Protein AF-A0A497A4N1-F1 (afdb_monomer)

Structure (mmCIF, N/CA/C/O backbone):
data_AF-A0A497A4N1-F1
#
_entry.id   AF-A0A497A4N1-F1
#
loop_
_atom_site.group_PDB
_atom_site.id
_atom_site.type_symbol
_atom_site.label_atom_id
_atom_site.label_alt_id
_atom_site.label_comp_id
_atom_site.label_asym_id
_atom_site.label_entity_id
_atom_site.label_seq_id
_atom_site.pdbx_PDB_ins_code
_atom_site.Cartn_x
_atom_site.Cartn_y
_atom_site.Cartn_z
_atom_site.occupancy
_atom_site.B_iso_or_equiv
_atom_site.auth_seq_id
_atom_site.auth_comp_id
_atom_site.auth_asym_id
_atom_site.auth_atom_id
_atom_site.pdbx_PDB_model_num
ATOM 1 N N . MET A 1 1 ? 43.429 -8.082 -38.517 1.00 50.28 1 MET A N 1
ATOM 2 C CA . MET A 1 1 ? 43.772 -8.148 -39.962 1.00 50.28 1 MET A CA 1
ATOM 3 C C . MET A 1 1 ? 45.256 -7.831 -40.146 1.00 50.28 1 MET A C 1
ATOM 5 O O . MET A 1 1 ? 45.802 -7.128 -39.301 1.00 50.28 1 MET A O 1
ATOM 9 N N . ARG A 1 2 ? 45.912 -8.307 -41.217 1.00 49.12 2 ARG A N 1
ATOM 10 C CA . ARG A 1 2 ? 47.259 -7.834 -41.608 1.00 49.12 2 ARG A CA 1
ATOM 11 C C . ARG A 1 2 ? 47.152 -6.378 -42.073 1.00 49.12 2 ARG A C 1
ATOM 13 O O . ARG A 1 2 ? 46.270 -6.069 -42.867 1.00 49.12 2 ARG A O 1
ATOM 20 N N . LYS A 1 3 ? 48.034 -5.494 -41.595 1.00 63.41 3 LYS A N 1
ATOM 21 C CA . LYS A 1 3 ? 48.182 -4.150 -42.175 1.00 63.41 3 LYS A CA 1
ATOM 22 C C . LYS A 1 3 ? 48.962 -4.276 -43.484 1.00 63.41 3 LYS A C 1
ATOM 24 O O . LYS A 1 3 ? 50.012 -4.917 -43.498 1.00 63.41 3 LYS A O 1
ATOM 29 N N . PHE A 1 4 ? 48.438 -3.692 -44.558 1.00 69.88 4 PHE A N 1
ATOM 30 C CA . PHE A 1 4 ? 49.158 -3.583 -45.825 1.00 69.88 4 PHE A CA 1
ATOM 31 C C . PHE A 1 4 ? 50.333 -2.607 -45.685 1.00 69.88 4 PHE A C 1
ATOM 33 O O . PHE A 1 4 ? 50.235 -1.622 -44.951 1.00 69.88 4 PHE A O 1
ATOM 40 N N . ASN A 1 5 ? 51.441 -2.883 -46.371 1.00 73.94 5 ASN A N 1
ATOM 41 C CA . ASN A 1 5 ? 52.579 -1.968 -46.444 1.00 73.94 5 ASN A CA 1
ATOM 42 C C . ASN A 1 5 ? 52.329 -0.838 -47.463 1.00 73.94 5 ASN A C 1
ATOM 44 O O . ASN A 1 5 ? 51.392 -0.887 -48.257 1.00 73.94 5 ASN A O 1
ATOM 48 N N . GLU A 1 6 ? 53.169 0.196 -47.454 1.00 69.06 6 GLU A N 1
ATOM 49 C CA . GLU A 1 6 ? 52.963 1.401 -48.270 1.00 69.06 6 GLU A CA 1
ATOM 50 C C . GLU A 1 6 ? 52.986 1.132 -49.792 1.00 69.06 6 GLU A C 1
ATOM 52 O O . GLU A 1 6 ? 52.300 1.815 -50.551 1.00 69.06 6 GLU A O 1
ATOM 57 N N . ALA A 1 7 ? 53.720 0.111 -50.253 1.00 68.44 7 ALA A N 1
ATOM 58 C CA . ALA A 1 7 ? 53.729 -0.296 -51.659 1.00 68.44 7 ALA A CA 1
ATOM 59 C C . ALA A 1 7 ? 52.459 -1.083 -52.035 1.00 68.44 7 ALA A C 1
ATOM 61 O O . ALA A 1 7 ? 51.851 -0.805 -53.068 1.00 68.44 7 ALA A O 1
ATOM 62 N N . GLU A 1 8 ? 52.014 -1.999 -51.167 1.00 70.19 8 GLU A N 1
ATOM 63 C CA . GLU A 1 8 ? 50.728 -2.702 -51.301 1.00 70.19 8 GLU A CA 1
ATOM 64 C C . GLU A 1 8 ? 49.562 -1.694 -51.353 1.00 70.19 8 GLU A C 1
ATOM 66 O O . GLU A 1 8 ? 48.716 -1.775 -52.240 1.00 70.19 8 GLU A O 1
ATOM 71 N N . ILE A 1 9 ? 49.553 -0.688 -50.469 1.00 72.50 9 ILE A N 1
ATOM 72 C CA . ILE A 1 9 ? 48.540 0.382 -50.435 1.00 72.50 9 ILE A CA 1
ATOM 73 C C . ILE A 1 9 ? 48.537 1.198 -51.734 1.00 72.50 9 ILE A C 1
ATOM 75 O O . ILE A 1 9 ? 47.470 1.432 -52.308 1.00 72.50 9 ILE A O 1
ATOM 79 N N . LYS A 1 10 ? 49.710 1.603 -52.236 1.00 72.31 10 LYS A N 1
ATOM 80 C CA . LYS A 1 10 ? 49.814 2.373 -53.485 1.00 72.31 10 LYS A CA 1
ATOM 81 C C . LYS A 1 10 ? 49.293 1.593 -54.688 1.00 72.31 10 LYS A C 1
ATOM 83 O O . LYS A 1 10 ? 48.565 2.173 -55.494 1.00 72.31 10 LYS A O 1
ATOM 88 N N . GLU A 1 11 ? 49.574 0.295 -54.785 1.00 73.25 11 GLU A N 1
ATOM 89 C CA . GLU A 1 11 ? 49.090 -0.516 -55.909 1.00 73.25 11 GLU A CA 1
ATOM 90 C C . GLU A 1 11 ? 47.601 -0.901 -55.768 1.00 73.25 11 GLU A C 1
ATOM 92 O O . GLU A 1 11 ? 46.891 -0.957 -56.775 1.00 73.25 11 GLU A O 1
ATOM 97 N N . ILE A 1 12 ? 47.070 -1.027 -54.542 1.00 70.62 12 ILE A N 1
ATOM 98 C CA . ILE A 1 12 ? 45.617 -1.100 -54.286 1.00 70.62 12 ILE A CA 1
ATOM 99 C C . ILE A 1 12 ? 44.923 0.185 -54.766 1.00 70.62 12 ILE A C 1
ATOM 101 O O . ILE A 1 12 ? 43.946 0.113 -55.511 1.00 70.62 12 ILE A O 1
ATOM 105 N N . ILE A 1 13 ? 45.442 1.368 -54.412 1.00 71.56 13 ILE A N 1
ATOM 106 C CA . ILE A 1 13 ? 44.895 2.663 -54.860 1.00 71.56 13 ILE A CA 1
ATOM 107 C C . ILE A 1 13 ? 44.995 2.802 -56.384 1.00 71.56 13 ILE A C 1
ATOM 109 O O . ILE A 1 13 ? 44.050 3.264 -57.025 1.00 71.56 13 ILE A O 1
ATOM 113 N N . ARG A 1 14 ? 46.112 2.380 -56.987 1.00 70.81 14 ARG A N 1
ATOM 114 C CA . ARG A 1 14 ? 46.317 2.392 -58.442 1.00 70.81 14 ARG A CA 1
ATOM 115 C C . ARG A 1 14 ? 45.326 1.483 -59.168 1.00 70.81 14 ARG A C 1
ATOM 117 O O . ARG A 1 14 ? 44.748 1.907 -60.164 1.00 70.81 14 ARG A O 1
ATOM 124 N N . THR A 1 15 ? 45.078 0.288 -58.636 1.00 72.69 15 THR A N 1
ATOM 125 C CA . THR A 1 15 ? 44.095 -0.666 -59.170 1.00 72.69 15 THR A CA 1
ATOM 126 C C . THR A 1 15 ? 42.671 -0.130 -59.014 1.00 72.69 15 THR A C 1
ATOM 128 O O . THR A 1 15 ? 41.905 -0.119 -59.974 1.00 72.69 15 THR A O 1
ATOM 131 N N . ALA A 1 16 ? 42.327 0.425 -57.848 1.00 67.00 16 ALA A N 1
ATOM 132 C CA . ALA A 1 16 ? 41.032 1.064 -57.616 1.00 67.00 16 ALA A CA 1
ATOM 133 C C . ALA A 1 16 ? 40.784 2.257 -58.562 1.00 67.00 16 ALA A C 1
ATOM 135 O O . ALA A 1 16 ? 39.661 2.447 -59.029 1.00 67.00 16 ALA A O 1
ATOM 136 N N . ARG A 1 17 ? 41.829 3.018 -58.926 1.00 72.75 17 ARG A N 1
ATOM 137 C CA . ARG A 1 17 ? 41.742 4.112 -59.912 1.00 72.75 17 ARG A CA 1
ATOM 138 C C . ARG A 1 17 ? 41.400 3.660 -61.333 1.00 72.75 17 ARG A C 1
ATOM 140 O O . ARG A 1 17 ? 40.857 4.475 -62.073 1.00 72.75 17 ARG A O 1
ATOM 147 N N . VAL A 1 18 ? 41.651 2.400 -61.705 1.00 73.06 18 VAL A N 1
ATOM 148 C CA . VAL A 1 18 ? 41.221 1.844 -63.006 1.00 73.06 18 VAL A CA 1
ATOM 149 C C . VAL A 1 18 ? 39.692 1.806 -63.105 1.00 73.06 18 VAL A C 1
ATOM 151 O O . VAL A 1 18 ? 39.136 2.081 -64.163 1.00 73.06 18 VAL A O 1
ATOM 154 N N . PHE A 1 19 ? 39.010 1.523 -61.991 1.00 61.97 19 PHE A N 1
ATOM 155 C CA . PHE A 1 19 ? 37.546 1.440 -61.924 1.00 61.97 19 PHE A CA 1
ATOM 156 C C . PHE A 1 19 ? 36.886 2.741 -61.440 1.00 61.97 19 PHE A C 1
ATOM 158 O O . PHE A 1 19 ? 35.742 3.021 -61.787 1.00 61.97 19 PHE A O 1
ATOM 165 N N . ALA A 1 20 ? 37.602 3.557 -60.662 1.00 62.28 20 ALA A N 1
ATOM 166 C CA . ALA A 1 20 ? 37.137 4.845 -60.160 1.00 62.28 20 ALA A CA 1
ATOM 167 C C . ALA A 1 20 ? 38.289 5.865 -60.120 1.00 62.28 20 ALA A C 1
ATOM 169 O O . ALA A 1 20 ? 38.952 6.034 -59.099 1.00 62.28 20 ALA A O 1
ATOM 170 N N . ALA A 1 21 ? 38.505 6.604 -61.213 1.00 71.19 21 ALA A N 1
ATOM 171 C CA . ALA A 1 21 ? 39.621 7.554 -61.353 1.00 71.19 21 ALA A CA 1
ATOM 172 C C . ALA A 1 21 ? 39.728 8.604 -60.220 1.00 71.19 21 ALA A C 1
ATOM 174 O O . ALA A 1 21 ? 40.815 9.093 -59.923 1.00 71.19 21 ALA A O 1
ATOM 175 N N . GLN A 1 22 ? 38.617 8.915 -59.542 1.00 74.56 22 GLN A N 1
ATOM 176 C CA . GLN A 1 22 ? 38.564 9.822 -58.388 1.00 74.56 22 GLN A CA 1
ATOM 177 C C . GLN A 1 22 ? 38.945 9.168 -57.039 1.00 74.56 22 GLN A C 1
ATOM 179 O O . GLN A 1 22 ? 38.670 9.747 -55.980 1.00 74.56 22 GLN A O 1
ATOM 184 N N . PHE A 1 23 ? 39.498 7.952 -57.026 1.00 66.19 23 PHE A N 1
ATOM 185 C CA . PHE A 1 23 ? 39.883 7.258 -55.796 1.00 66.19 23 PHE A CA 1
ATOM 186 C C . PHE A 1 23 ? 41.211 7.805 -55.246 1.00 66.19 23 PHE A C 1
ATOM 188 O O . PHE A 1 23 ? 42.263 7.740 -55.891 1.00 66.19 23 PHE A O 1
ATOM 195 N N . THR A 1 24 ? 41.162 8.388 -54.049 1.00 78.44 24 THR A N 1
ATOM 196 C CA . THR A 1 24 ? 42.305 9.008 -53.364 1.00 78.44 24 THR A CA 1
ATOM 197 C C . THR A 1 24 ? 42.728 8.188 -52.152 1.00 78.44 24 THR A C 1
ATOM 199 O O . THR A 1 24 ? 41.956 7.391 -51.621 1.00 78.44 24 THR A O 1
ATOM 202 N N . GLU A 1 25 ? 43.956 8.406 -51.690 1.00 74.50 25 GLU A N 1
ATOM 203 C CA . GLU A 1 25 ? 44.496 7.752 -50.495 1.00 74.50 25 GLU A CA 1
ATOM 204 C C . GLU A 1 25 ? 43.675 8.082 -49.236 1.00 74.50 25 GLU A C 1
ATOM 206 O O . GLU A 1 25 ? 43.401 7.203 -48.427 1.00 74.50 25 GLU A O 1
ATOM 211 N N . GLU A 1 26 ? 43.136 9.301 -49.145 1.00 75.25 26 GLU A N 1
ATOM 212 C CA . GLU A 1 26 ? 42.163 9.698 -48.119 1.00 75.25 26 GLU A CA 1
ATOM 213 C C . GLU A 1 26 ? 40.871 8.864 -48.154 1.00 75.25 26 GLU A C 1
ATOM 215 O O . GLU A 1 26 ? 40.333 8.511 -47.106 1.00 75.25 26 GLU A O 1
ATOM 220 N N . LYS A 1 27 ? 40.349 8.544 -49.351 1.00 75.06 27 LYS A N 1
ATOM 221 C CA . LYS A 1 27 ? 39.157 7.692 -49.504 1.00 75.06 27 LYS A CA 1
ATOM 222 C C . LYS A 1 27 ? 39.470 6.249 -49.114 1.00 75.06 27 LYS A C 1
ATOM 224 O O . LYS A 1 27 ? 38.644 5.617 -48.464 1.00 75.06 27 LYS A O 1
ATOM 229 N N . TYR A 1 28 ? 40.664 5.756 -49.444 1.00 75.12 28 TYR A N 1
ATOM 230 C CA . TYR A 1 28 ? 41.140 4.452 -48.985 1.00 75.12 28 TYR A CA 1
ATOM 231 C C . TYR A 1 28 ? 41.252 4.394 -47.453 1.00 75.12 28 TYR A C 1
ATOM 233 O O . TYR A 1 28 ? 40.671 3.503 -46.839 1.00 75.12 28 TYR A O 1
ATOM 241 N N . GLN A 1 29 ? 41.907 5.373 -46.819 1.00 75.50 29 GLN A N 1
ATOM 242 C CA . GLN A 1 29 ? 42.033 5.424 -45.358 1.00 75.50 29 GLN A CA 1
ATOM 243 C C . GLN A 1 29 ? 40.670 5.551 -44.660 1.00 75.50 29 GLN A C 1
ATOM 245 O O . GLN A 1 29 ? 40.420 4.827 -43.698 1.00 75.50 29 GLN A O 1
ATOM 250 N N . LYS A 1 30 ? 39.747 6.375 -45.181 1.00 75.06 30 LYS A N 1
ATOM 251 C CA . LYS A 1 30 ? 38.366 6.459 -44.669 1.00 75.06 30 LYS A CA 1
ATOM 252 C C . LYS A 1 30 ? 37.617 5.130 -44.776 1.00 75.06 30 LYS A C 1
ATOM 254 O O . LYS A 1 30 ? 36.939 4.757 -43.828 1.00 75.06 30 LYS A O 1
ATOM 259 N N . LEU A 1 31 ? 37.763 4.389 -45.877 1.00 71.56 31 LEU A N 1
ATOM 260 C CA . LEU A 1 31 ? 37.146 3.065 -46.020 1.00 71.56 31 LEU A CA 1
ATOM 261 C C . LEU A 1 31 ? 37.755 2.033 -45.062 1.00 71.56 31 LEU A C 1
ATOM 263 O O . LEU A 1 31 ? 37.008 1.270 -44.460 1.00 71.56 31 LEU A O 1
ATOM 267 N N . VAL A 1 32 ? 39.076 2.044 -44.856 1.00 71.81 32 VAL A N 1
ATOM 268 C CA . VAL A 1 32 ? 39.748 1.183 -43.864 1.00 71.81 32 VAL A CA 1
ATOM 269 C C . VAL A 1 32 ? 39.309 1.522 -42.433 1.00 71.81 32 VAL A C 1
ATOM 271 O O . VAL A 1 32 ? 39.148 0.613 -41.620 1.00 71.81 32 VAL A O 1
ATOM 274 N N . GLN A 1 33 ? 39.077 2.802 -42.125 1.00 69.31 33 GLN A N 1
ATOM 275 C CA . GLN A 1 33 ? 38.544 3.237 -40.832 1.00 69.31 33 GLN A CA 1
ATOM 276 C C . GLN A 1 33 ? 37.079 2.813 -40.652 1.00 69.31 33 GLN A C 1
ATOM 278 O O . GLN A 1 33 ? 36.752 2.191 -39.648 1.00 69.31 33 GLN A O 1
ATOM 283 N N . MET A 1 34 ? 36.209 3.060 -41.638 1.00 65.50 34 MET A N 1
ATOM 284 C CA . MET A 1 34 ? 34.812 2.606 -41.592 1.00 65.50 34 MET A CA 1
ATOM 285 C C . MET A 1 34 ? 34.719 1.078 -41.483 1.00 65.50 34 MET A C 1
ATOM 287 O O . MET A 1 34 ? 33.914 0.576 -40.714 1.00 65.50 34 MET A O 1
ATOM 291 N N . GLN A 1 35 ? 35.578 0.323 -42.175 1.00 66.62 35 GLN A N 1
ATOM 292 C CA . GLN A 1 35 ? 35.634 -1.138 -42.059 1.00 66.62 35 GLN A CA 1
ATOM 293 C C . GLN A 1 35 ? 36.034 -1.619 -40.651 1.00 66.62 35 GLN A C 1
ATOM 295 O O . GLN A 1 35 ? 35.663 -2.726 -40.270 1.00 66.62 35 GLN A O 1
ATOM 300 N N . GLN A 1 36 ? 36.774 -0.813 -39.882 1.00 67.38 36 GLN A N 1
ATOM 301 C CA . GLN A 1 36 ? 37.066 -1.098 -38.473 1.00 67.38 36 GLN A CA 1
ATOM 302 C C . GLN A 1 36 ? 35.867 -0.748 -37.586 1.00 67.38 36 GLN A C 1
ATOM 304 O O . GLN A 1 36 ? 35.459 -1.585 -36.794 1.00 67.38 36 GLN A O 1
ATOM 309 N N . GLU A 1 37 ? 35.240 0.416 -37.782 1.00 61.84 37 GLU A N 1
ATOM 310 C CA . GLU A 1 37 ? 34.049 0.825 -37.015 1.00 61.84 37 GLU A CA 1
ATOM 311 C C . GLU A 1 37 ? 32.824 -0.083 -37.259 1.00 61.84 37 GLU A C 1
ATOM 313 O O . GLU A 1 37 ? 32.005 -0.250 -36.367 1.00 61.84 37 GLU A O 1
ATOM 318 N N . ILE A 1 38 ? 32.710 -0.717 -38.433 1.00 60.53 38 ILE A N 1
ATOM 319 C CA . ILE A 1 38 ? 31.667 -1.713 -38.763 1.00 60.53 38 ILE A CA 1
ATOM 320 C C . ILE A 1 38 ? 31.955 -3.093 -38.136 1.00 60.53 38 ILE A C 1
ATOM 322 O O . ILE A 1 38 ? 31.067 -3.941 -38.079 1.00 60.53 38 ILE A O 1
ATOM 326 N N . ALA A 1 39 ? 33.195 -3.358 -37.710 1.00 58.62 39 ALA A N 1
ATOM 327 C CA . ALA A 1 39 ? 33.599 -4.665 -37.188 1.00 58.62 39 ALA A CA 1
ATOM 328 C C . ALA A 1 39 ? 33.309 -4.851 -35.688 1.00 58.62 39 ALA A C 1
ATOM 330 O O . ALA A 1 39 ? 33.375 -5.984 -35.209 1.00 58.62 39 ALA A O 1
ATOM 331 N N . ASP A 1 40 ? 32.981 -3.779 -34.961 1.00 57.56 40 ASP A N 1
ATOM 332 C CA . ASP A 1 40 ? 32.504 -3.871 -33.582 1.00 57.56 40 ASP A CA 1
ATOM 333 C C . ASP A 1 40 ? 31.058 -4.403 -33.544 1.00 57.56 40 ASP A C 1
ATOM 335 O O . ASP A 1 40 ? 30.191 -3.958 -34.298 1.00 57.56 40 ASP A O 1
ATOM 339 N N . SER A 1 41 ? 30.768 -5.331 -32.623 1.00 56.81 41 SER A N 1
ATOM 340 C CA . SER A 1 41 ? 29.400 -5.799 -32.301 1.00 56.81 41 SER A CA 1
ATOM 341 C C . SER A 1 41 ? 28.465 -4.647 -31.948 1.00 56.81 41 SER A C 1
ATOM 343 O O . SER A 1 41 ? 27.278 -4.631 -32.280 1.00 56.81 41 SER A O 1
ATOM 345 N N . ASP A 1 42 ? 29.064 -3.647 -31.318 1.00 58.66 42 ASP A N 1
ATOM 346 C CA . ASP A 1 42 ? 28.476 -2.407 -30.864 1.00 58.66 42 ASP A CA 1
ATOM 347 C C . ASP A 1 42 ? 28.187 -1.469 -32.054 1.00 58.66 42 ASP A C 1
ATOM 349 O O . ASP A 1 42 ? 27.677 -0.374 -31.825 1.00 58.66 42 ASP A O 1
ATOM 353 N N . PHE A 1 43 ? 28.425 -1.932 -33.300 1.00 58.84 43 PHE A N 1
ATOM 354 C CA . PHE A 1 43 ? 27.904 -1.440 -34.585 1.00 58.84 43 PHE A CA 1
ATOM 355 C C . PHE A 1 43 ? 26.862 -2.389 -35.269 1.00 58.84 43 PHE A C 1
ATOM 357 O O . PHE A 1 43 ? 26.587 -2.251 -36.457 1.00 58.84 43 PHE A O 1
ATOM 364 N N . ILE A 1 44 ? 26.173 -3.318 -34.580 1.00 58.31 44 ILE A N 1
ATOM 365 C CA . ILE A 1 44 ? 24.920 -3.929 -35.112 1.00 58.31 44 ILE A CA 1
ATOM 366 C C . ILE A 1 44 ? 23.647 -3.718 -34.259 1.00 58.31 44 ILE A C 1
ATOM 368 O O . ILE A 1 44 ? 22.661 -3.203 -34.796 1.00 58.31 44 ILE A O 1
ATOM 372 N N . GLU A 1 45 ? 23.614 -4.086 -32.968 1.00 60.50 45 GLU A N 1
ATOM 373 C CA . GLU A 1 45 ? 22.385 -4.043 -32.125 1.00 60.50 45 GLU A CA 1
ATOM 374 C C . GLU A 1 45 ? 21.654 -2.693 -32.152 1.00 60.50 45 GLU A C 1
ATOM 376 O O . GLU A 1 45 ? 20.428 -2.574 -32.098 1.00 60.50 45 GLU A O 1
ATOM 381 N N . ALA A 1 46 ? 22.453 -1.649 -32.239 1.00 60.91 46 ALA A N 1
ATOM 382 C CA . ALA A 1 46 ? 22.084 -0.271 -32.079 1.00 60.91 46 ALA A CA 1
ATOM 383 C C . ALA A 1 46 ? 22.000 0.469 -33.448 1.00 60.91 46 ALA A C 1
ATOM 385 O O . ALA A 1 46 ? 22.018 1.694 -33.501 1.00 60.91 46 ALA A O 1
ATOM 386 N N . ALA A 1 47 ? 21.753 -0.297 -34.535 1.00 62.44 47 ALA A N 1
ATOM 387 C CA . ALA A 1 47 ? 21.117 0.120 -35.807 1.00 62.44 47 ALA A CA 1
ATOM 388 C C . ALA A 1 47 ? 19.628 -0.306 -35.925 1.00 62.44 47 ALA A C 1
ATOM 390 O O . ALA A 1 47 ? 18.913 0.137 -36.824 1.00 62.44 47 ALA A O 1
ATOM 391 N N . TRP A 1 48 ? 19.149 -1.126 -34.987 1.00 63.81 48 TRP A N 1
ATOM 392 C CA . TRP A 1 48 ? 17.742 -1.421 -34.671 1.00 63.81 48 TRP A CA 1
ATOM 393 C C . TRP A 1 48 ? 16.944 -0.289 -33.936 1.00 63.81 48 TRP A C 1
ATOM 395 O O . TRP A 1 48 ? 16.370 0.584 -34.576 1.00 63.81 48 TRP A O 1
ATOM 405 N N . GLY A 1 49 ? 16.955 -0.246 -32.594 1.00 67.00 49 GLY A N 1
ATOM 406 C CA . GLY A 1 49 ? 16.439 0.797 -31.669 1.00 67.00 49 GLY A CA 1
ATOM 407 C C . GLY A 1 49 ? 15.970 2.203 -32.142 1.00 67.00 49 GLY A C 1
ATOM 408 O O . GLY A 1 49 ? 14.806 2.460 -31.931 1.00 67.00 49 GLY A O 1
ATOM 409 N N . VAL A 1 50 ? 16.711 3.170 -32.716 1.00 67.50 50 VAL A N 1
ATOM 410 C CA . VAL A 1 50 ? 16.081 4.475 -33.121 1.00 67.50 50 VAL A CA 1
ATOM 411 C C . VAL A 1 50 ? 15.148 4.335 -34.312 1.00 67.50 50 VAL A C 1
ATOM 413 O O . VAL A 1 50 ? 14.223 5.128 -34.424 1.00 67.50 50 VAL A O 1
ATOM 416 N N . ARG A 1 51 ? 15.247 3.265 -35.108 1.00 64.62 51 ARG A N 1
ATOM 417 C CA . ARG A 1 51 ? 14.117 2.889 -35.966 1.00 64.62 51 ARG A CA 1
ATOM 418 C C . ARG A 1 51 ? 12.865 2.660 -35.109 1.00 64.62 51 ARG A C 1
ATOM 420 O O . ARG A 1 51 ? 11.821 3.219 -35.409 1.00 64.62 51 ARG A O 1
ATOM 427 N N . LYS A 1 52 ? 13.006 1.940 -33.992 1.00 70.88 52 LYS A N 1
ATOM 428 C CA . LYS A 1 52 ? 11.963 1.733 -32.976 1.00 70.88 52 LYS A CA 1
ATOM 429 C C . LYS A 1 52 ? 11.579 3.039 -32.231 1.00 70.88 52 LYS A C 1
ATOM 431 O O . LYS A 1 52 ? 10.397 3.316 -32.139 1.00 70.88 52 LYS A O 1
ATOM 436 N N . LEU A 1 53 ? 12.505 3.924 -31.836 1.00 65.31 53 LEU A N 1
ATOM 437 C CA . LEU A 1 53 ? 12.211 5.240 -31.214 1.00 65.31 53 LEU A CA 1
ATOM 438 C C . LEU A 1 53 ? 11.435 6.170 -32.169 1.00 65.31 53 LEU A C 1
ATOM 440 O O . LEU A 1 53 ? 10.526 6.886 -31.755 1.00 65.31 53 LEU A O 1
ATOM 444 N N . GLN A 1 54 ? 11.774 6.140 -33.459 1.00 69.88 54 GLN A N 1
ATOM 445 C CA . GLN A 1 54 ? 11.070 6.878 -34.503 1.00 69.88 54 GLN A CA 1
ATOM 446 C C . GLN A 1 54 ? 9.677 6.280 -34.766 1.00 69.88 54 GLN A C 1
ATOM 448 O O . GLN A 1 54 ? 8.733 7.040 -34.957 1.00 69.88 54 GLN A O 1
ATOM 453 N N . GLN A 1 55 ? 9.526 4.951 -34.705 1.00 70.88 55 GLN A N 1
ATOM 454 C CA . GLN A 1 55 ? 8.232 4.261 -34.822 1.00 70.88 55 GLN A CA 1
ATOM 455 C C . GLN A 1 55 ? 7.328 4.431 -33.584 1.00 70.88 55 GLN A C 1
ATOM 457 O O . GLN A 1 55 ? 6.114 4.516 -33.730 1.00 70.88 55 GLN A O 1
ATOM 462 N N . GLU A 1 56 ? 7.888 4.498 -32.374 1.00 73.19 56 GLU A N 1
ATOM 463 C CA . GLU A 1 56 ? 7.125 4.516 -31.113 1.00 73.19 56 GLU A CA 1
ATOM 464 C C . GLU A 1 56 ? 6.887 5.918 -30.547 1.00 73.19 56 GLU A C 1
ATOM 466 O O . GLU A 1 56 ? 5.922 6.132 -29.816 1.00 73.19 56 GLU A O 1
ATOM 471 N N . CYS A 1 57 ? 7.759 6.884 -30.848 1.00 65.69 57 CYS A N 1
ATOM 472 C CA . CYS A 1 57 ? 7.663 8.246 -30.312 1.00 65.69 57 CYS A CA 1
ATOM 473 C C . CYS A 1 57 ? 7.691 9.346 -31.385 1.00 65.69 57 CYS A C 1
ATOM 475 O O . CYS A 1 57 ? 7.581 10.519 -31.033 1.00 65.69 57 CYS A O 1
ATOM 477 N N . GLY A 1 58 ? 7.880 9.014 -32.668 1.00 75.38 58 GLY A N 1
ATOM 478 C CA . GLY A 1 58 ? 7.878 9.983 -33.775 1.00 75.38 58 GLY A CA 1
ATOM 479 C C . GLY A 1 58 ? 9.033 10.998 -33.787 1.00 75.38 58 GLY A C 1
ATOM 480 O O . GLY A 1 58 ? 9.042 11.896 -34.625 1.00 75.38 58 GLY A O 1
ATOM 481 N N . VAL A 1 59 ? 10.005 10.888 -32.873 1.00 69.75 59 VAL A N 1
ATOM 482 C CA . VAL A 1 59 ? 11.092 11.870 -32.698 1.00 69.75 59 VAL A CA 1
ATOM 483 C C . VAL A 1 59 ? 12.125 11.743 -33.820 1.00 69.75 59 VAL A C 1
ATOM 485 O O . VAL A 1 59 ? 12.592 10.641 -34.115 1.00 69.75 59 VAL A O 1
ATOM 488 N N . SER A 1 60 ? 12.540 12.864 -34.420 1.00 69.56 60 SER A N 1
ATOM 489 C CA . SER A 1 60 ? 13.567 12.840 -35.465 1.00 69.56 60 SER A CA 1
ATOM 490 C C . SER A 1 60 ? 14.987 12.664 -34.905 1.00 69.56 60 SER A C 1
ATOM 492 O O . SER A 1 60 ? 15.313 13.076 -33.786 1.00 69.56 60 SER A O 1
ATOM 494 N N . CYS A 1 61 ? 15.893 12.129 -35.731 1.00 64.19 61 CYS A N 1
ATOM 495 C CA . CYS A 1 61 ? 17.316 11.980 -35.393 1.00 64.19 61 CYS A CA 1
ATOM 496 C C . CYS A 1 61 ? 18.034 13.295 -35.026 1.00 64.19 61 CYS A C 1
ATOM 498 O O . CYS A 1 61 ? 19.108 13.231 -34.432 1.00 64.19 61 CYS A O 1
ATOM 500 N N . ALA A 1 62 ? 17.481 14.461 -35.378 1.00 71.94 62 ALA A N 1
ATOM 501 C CA . ALA A 1 62 ? 18.037 15.769 -35.026 1.00 71.94 62 ALA A CA 1
ATOM 502 C C . ALA A 1 62 ? 17.606 16.249 -33.626 1.00 71.94 62 ALA A C 1
ATOM 504 O O . ALA A 1 62 ? 18.347 16.973 -32.964 1.00 71.94 62 ALA A O 1
ATOM 505 N N . GLU A 1 63 ? 16.429 15.831 -33.156 1.00 74.81 63 GLU A N 1
ATOM 506 C CA . GLU A 1 63 ? 15.838 16.269 -31.882 1.00 74.81 63 GLU A CA 1
ATOM 507 C C . GLU A 1 63 ? 16.198 15.336 -30.716 1.00 74.81 63 GLU A C 1
ATOM 509 O O . GLU A 1 63 ? 16.220 15.760 -29.554 1.00 74.81 63 GLU A O 1
ATOM 514 N N . ALA A 1 64 ? 16.542 14.080 -31.023 1.00 69.00 64 ALA A N 1
ATOM 515 C CA . ALA A 1 64 ? 16.922 13.058 -30.050 1.00 69.00 64 ALA A CA 1
ATOM 516 C C . ALA A 1 64 ? 17.978 13.523 -29.011 1.00 69.00 64 ALA A C 1
ATOM 518 O O . ALA A 1 64 ? 17.767 13.257 -27.825 1.00 69.00 64 ALA A O 1
ATOM 519 N N . PRO A 1 65 ? 19.049 14.278 -29.354 1.00 72.81 65 PRO A N 1
ATOM 520 C CA . PRO A 1 65 ? 20.006 14.782 -28.359 1.00 72.81 65 PRO A CA 1
ATOM 521 C C . PRO A 1 65 ? 19.409 15.826 -27.398 1.00 72.81 65 PRO A C 1
ATOM 523 O O . PRO A 1 65 ? 19.783 15.880 -26.226 1.00 72.81 65 PRO A O 1
ATOM 526 N N . GLY A 1 66 ? 18.451 16.638 -27.856 1.00 78.31 66 GLY A N 1
ATOM 527 C CA . GLY A 1 66 ? 17.756 17.616 -27.014 1.00 78.31 66 GLY A CA 1
ATOM 528 C C . GLY A 1 66 ? 16.832 16.936 -26.003 1.00 78.31 66 GLY A C 1
ATOM 529 O O . GLY A 1 66 ?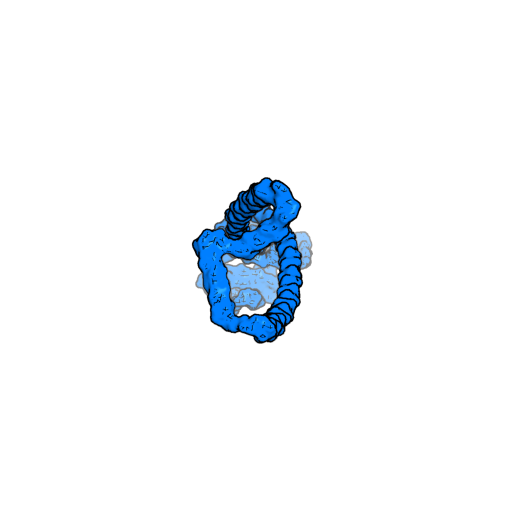 16.905 17.208 -24.800 1.00 78.31 66 GLY A O 1
ATOM 530 N N . ARG A 1 67 ? 16.019 15.977 -26.472 1.00 77.31 67 ARG A N 1
ATOM 531 C CA . ARG A 1 67 ? 15.150 15.175 -25.595 1.00 77.31 67 ARG A CA 1
ATOM 532 C C . ARG A 1 67 ? 15.965 14.253 -24.675 1.00 77.31 67 ARG A C 1
ATOM 534 O O . ARG A 1 67 ? 15.544 14.026 -23.543 1.00 77.31 67 ARG A O 1
ATOM 541 N N . TYR A 1 68 ? 17.167 13.816 -25.081 1.00 68.56 68 TYR A N 1
ATOM 542 C CA . TYR A 1 68 ? 18.103 13.074 -24.222 1.00 68.56 68 TYR A CA 1
ATOM 543 C C . TYR A 1 68 ? 18.400 13.832 -22.918 1.00 68.56 68 TYR A C 1
ATOM 545 O O . TYR A 1 68 ? 18.196 13.309 -21.820 1.00 68.56 68 TYR A O 1
ATOM 553 N N . VAL A 1 69 ? 18.845 15.089 -23.022 1.00 82.12 69 VAL A N 1
ATOM 554 C CA . VAL A 1 69 ? 19.269 15.890 -21.859 1.00 82.12 69 VAL A CA 1
ATOM 555 C C . VAL A 1 69 ? 18.106 16.198 -20.909 1.00 82.12 69 VAL A C 1
ATOM 557 O O . VAL A 1 69 ? 18.315 16.289 -19.698 1.00 82.12 69 VAL A O 1
ATOM 560 N N . GLN A 1 70 ? 16.880 16.328 -21.424 1.00 84.25 70 GLN A N 1
ATOM 561 C CA . GLN A 1 70 ? 15.679 16.470 -20.596 1.00 84.25 70 GLN A CA 1
ATOM 562 C C . GLN A 1 70 ? 15.361 15.172 -19.843 1.00 84.25 70 GLN A C 1
ATOM 564 O O . GLN A 1 70 ? 15.338 15.169 -18.613 1.00 84.25 70 GLN A O 1
ATOM 569 N N . LEU A 1 71 ? 15.230 14.054 -20.563 1.00 78.75 71 LEU A N 1
ATOM 570 C CA . LEU A 1 71 ? 14.905 12.745 -19.989 1.00 78.75 71 LEU A CA 1
ATOM 571 C C . LEU A 1 71 ? 15.947 12.257 -18.960 1.00 78.75 71 LEU A C 1
ATOM 573 O O . LEU A 1 71 ? 15.570 11.598 -18.001 1.00 78.75 71 LEU A O 1
ATOM 577 N N . VAL A 1 72 ? 17.236 12.618 -19.075 1.00 80.75 72 VAL A N 1
ATOM 578 C CA . VAL A 1 72 ? 18.235 12.327 -18.015 1.00 80.75 72 VAL A CA 1
ATOM 579 C C . VAL A 1 72 ? 17.953 13.118 -16.728 1.00 80.75 72 VAL A C 1
ATOM 581 O O . VAL A 1 72 ? 18.071 12.578 -15.629 1.00 80.75 72 VAL A O 1
ATOM 584 N N . LYS A 1 73 ? 17.542 14.388 -16.838 1.00 86.75 73 LYS A N 1
ATOM 585 C CA . LYS A 1 73 ? 17.150 15.211 -15.677 1.00 86.75 73 LYS A CA 1
ATOM 586 C C . LYS A 1 73 ? 15.819 14.755 -15.070 1.00 86.75 73 LYS A C 1
ATOM 588 O O . LYS A 1 73 ? 15.611 14.934 -13.872 1.00 86.75 73 LYS A O 1
ATOM 593 N N . GLU A 1 74 ? 14.930 14.189 -15.882 1.00 84.19 74 GLU A N 1
ATOM 594 C CA . GLU A 1 74 ? 13.686 13.544 -15.447 1.00 84.19 74 GLU A CA 1
ATOM 595 C C . GLU A 1 74 ? 14.004 12.227 -14.702 1.00 84.19 74 GLU A C 1
ATOM 597 O O . GLU A 1 74 ? 13.586 12.062 -13.557 1.00 84.19 74 GLU A O 1
ATOM 602 N N . ALA A 1 75 ? 14.851 11.357 -15.267 1.00 82.06 75 ALA A N 1
ATOM 603 C CA . ALA A 1 75 ? 15.284 10.098 -14.652 1.00 82.06 75 ALA A CA 1
ATOM 604 C C . ALA A 1 75 ? 15.978 10.297 -13.291 1.00 82.06 75 ALA A C 1
ATOM 606 O O . ALA A 1 75 ? 15.557 9.698 -12.304 1.00 82.06 75 ALA A O 1
ATOM 607 N N . ALA A 1 76 ? 16.959 11.203 -13.191 1.00 90.81 76 ALA A N 1
ATOM 608 C CA . ALA A 1 76 ? 17.658 11.480 -11.929 1.00 90.81 76 ALA A CA 1
ATOM 609 C C . ALA A 1 76 ? 16.719 12.022 -10.826 1.00 90.81 76 ALA A C 1
ATOM 611 O O . ALA A 1 76 ? 16.883 11.720 -9.640 1.00 90.81 76 ALA A O 1
ATOM 612 N N . LYS A 1 77 ? 15.681 12.788 -11.201 1.00 92.12 77 LYS A N 1
ATOM 613 C CA . LYS A 1 77 ? 14.619 13.187 -10.263 1.00 92.12 77 LYS A CA 1
ATOM 614 C C . LYS A 1 77 ? 13.803 11.979 -9.807 1.00 92.12 77 LYS A C 1
ATOM 616 O O . LYS A 1 77 ? 13.510 11.871 -8.617 1.00 92.12 77 LYS A O 1
ATOM 621 N N . GLU A 1 78 ? 13.470 11.060 -10.708 1.00 86.75 78 GLU A N 1
ATOM 622 C CA . GLU A 1 78 ? 12.686 9.875 -10.360 1.00 86.75 78 GLU A CA 1
ATOM 623 C C . GLU A 1 78 ? 13.457 8.812 -9.579 1.00 86.75 78 GLU A C 1
ATOM 625 O O . GLU A 1 78 ? 12.845 8.141 -8.752 1.00 86.75 78 GLU A O 1
ATOM 630 N N . GLU A 1 79 ? 14.776 8.697 -9.738 1.00 89.81 79 GLU A N 1
ATOM 631 C CA . GLU A 1 79 ? 15.622 7.866 -8.870 1.00 89.81 79 GLU A CA 1
ATOM 632 C C . GLU A 1 79 ? 15.683 8.410 -7.437 1.00 89.81 79 GLU A C 1
ATOM 634 O O . GLU A 1 79 ? 15.578 7.634 -6.481 1.00 89.81 79 GLU A O 1
ATOM 639 N N . SER A 1 80 ? 15.759 9.736 -7.256 1.00 91.94 80 SER A N 1
ATOM 640 C CA . SER A 1 80 ? 15.713 10.331 -5.910 1.00 91.94 80 SER A CA 1
ATOM 641 C C . SER A 1 80 ? 14.354 10.106 -5.225 1.00 91.94 80 SER A C 1
ATOM 643 O O . SER A 1 80 ? 14.306 9.716 -4.056 1.00 91.94 80 SER A O 1
ATOM 645 N N . LYS A 1 81 ? 13.242 10.220 -5.968 1.00 92.88 81 LYS A N 1
ATOM 646 C CA . LYS A 1 81 ? 11.898 9.844 -5.491 1.00 92.88 81 LYS A CA 1
ATOM 647 C C . LYS A 1 81 ? 11.763 8.346 -5.201 1.00 92.88 81 LYS A C 1
ATOM 649 O O . LYS A 1 81 ? 11.175 7.993 -4.186 1.00 92.88 81 LYS A O 1
ATOM 654 N N . LEU A 1 82 ? 12.299 7.466 -6.054 1.00 87.38 82 LEU A N 1
ATOM 655 C CA . LEU A 1 82 ? 12.292 6.007 -5.854 1.00 87.38 82 LEU A CA 1
ATOM 656 C C . LEU A 1 82 ? 13.034 5.641 -4.562 1.00 87.38 82 LEU A C 1
ATOM 658 O O . LEU A 1 82 ? 12.553 4.827 -3.779 1.00 87.38 82 LEU A O 1
ATOM 662 N N . SER A 1 83 ? 14.172 6.289 -4.315 1.00 91.00 83 SER A N 1
ATOM 663 C CA . SER A 1 83 ? 14.966 6.105 -3.097 1.00 91.00 83 SER A CA 1
ATOM 664 C C . SER A 1 83 ? 14.190 6.540 -1.851 1.00 91.00 83 SER A C 1
ATOM 666 O O . SER A 1 83 ? 14.101 5.772 -0.898 1.00 91.00 83 SER A O 1
ATOM 668 N N . ARG A 1 84 ? 13.526 7.707 -1.888 1.00 94.31 84 ARG A N 1
ATOM 669 C CA . ARG A 1 84 ? 12.651 8.158 -0.792 1.00 94.31 84 ARG A CA 1
ATOM 670 C C . ARG A 1 84 ? 11.478 7.200 -0.554 1.00 94.31 84 ARG A C 1
ATOM 672 O O . ARG A 1 84 ? 11.216 6.839 0.585 1.00 94.31 84 ARG A O 1
ATOM 679 N N . LEU A 1 85 ? 10.803 6.757 -1.617 1.00 90.31 85 LEU A N 1
ATOM 680 C CA . LEU A 1 85 ? 9.666 5.832 -1.532 1.00 90.31 85 LEU A CA 1
ATOM 681 C C . LEU A 1 85 ? 10.063 4.452 -0.986 1.00 90.31 85 LEU A C 1
ATOM 683 O O . LEU A 1 85 ? 9.266 3.840 -0.286 1.00 90.31 85 LEU A O 1
ATOM 687 N N . LYS A 1 86 ? 11.282 3.968 -1.261 1.00 90.25 86 LYS A N 1
ATOM 688 C CA . LYS A 1 86 ? 11.809 2.741 -0.639 1.00 90.25 86 LYS A CA 1
ATOM 689 C C . LYS A 1 86 ? 11.961 2.883 0.874 1.00 90.25 86 LYS A C 1
ATOM 691 O O . LYS A 1 86 ? 11.581 1.962 1.587 1.00 90.25 86 LYS A O 1
ATOM 696 N N . GLU A 1 87 ? 12.483 4.013 1.347 1.00 93.00 87 GLU A N 1
ATOM 697 C CA . GLU A 1 87 ? 12.645 4.249 2.786 1.00 93.00 87 GLU A CA 1
ATOM 698 C C . GLU A 1 87 ? 11.284 4.409 3.478 1.00 93.00 87 GLU A C 1
ATOM 700 O O . GLU A 1 87 ? 11.050 3.789 4.511 1.00 93.00 87 GLU A O 1
ATOM 705 N N . GLN A 1 88 ? 10.344 5.135 2.855 1.00 90.31 88 GLN A N 1
ATOM 706 C CA . GLN A 1 88 ? 8.958 5.237 3.333 1.00 90.31 88 GLN A CA 1
ATOM 707 C C . GLN A 1 88 ? 8.301 3.849 3.447 1.00 90.31 88 GLN A C 1
ATOM 709 O O . GLN A 1 88 ? 7.831 3.487 4.524 1.00 90.31 88 GLN A O 1
ATOM 714 N N . ARG A 1 89 ? 8.386 3.019 2.394 1.00 90.12 89 ARG A N 1
ATOM 715 C CA . ARG A 1 89 ? 7.855 1.645 2.403 1.00 90.12 89 ARG A CA 1
ATOM 716 C C . ARG A 1 89 ? 8.482 0.782 3.503 1.00 90.12 89 ARG A C 1
ATOM 718 O O . ARG A 1 89 ? 7.782 -0.011 4.116 1.00 90.12 89 ARG A O 1
ATOM 725 N N . LYS A 1 90 ? 9.781 0.942 3.780 1.00 92.75 90 LYS A N 1
ATOM 726 C CA . LYS A 1 90 ? 10.470 0.240 4.875 1.00 92.75 90 LYS A CA 1
ATOM 727 C C . LYS A 1 90 ? 9.940 0.678 6.248 1.00 92.75 90 LYS A C 1
ATOM 729 O O . LYS A 1 90 ? 9.666 -0.177 7.084 1.00 92.75 90 LYS A O 1
ATOM 734 N N . THR A 1 91 ? 9.734 1.979 6.471 1.00 92.19 91 THR A N 1
ATOM 735 C CA . THR A 1 91 ? 9.124 2.471 7.723 1.00 92.19 91 THR A CA 1
ATOM 736 C C . THR A 1 91 ? 7.656 2.052 7.875 1.00 92.19 91 THR A C 1
ATOM 738 O O . THR A 1 91 ? 7.201 1.799 8.988 1.00 92.19 91 THR A O 1
ATOM 741 N N . GLU A 1 92 ? 6.921 1.913 6.769 1.00 86.94 92 GLU A N 1
ATOM 742 C CA . GLU A 1 92 ? 5.549 1.390 6.746 1.00 86.94 92 GLU A CA 1
ATOM 743 C C . GLU A 1 92 ? 5.513 -0.127 7.018 1.00 86.94 92 GLU A C 1
ATOM 745 O O . GLU A 1 92 ? 4.670 -0.582 7.785 1.00 86.94 92 GLU A O 1
ATOM 750 N N . GLU A 1 93 ? 6.459 -0.905 6.478 1.00 88.81 93 GLU A N 1
ATOM 751 C CA . GLU A 1 93 ? 6.640 -2.336 6.778 1.00 88.81 93 GLU A CA 1
ATOM 752 C C . GLU A 1 93 ? 6.979 -2.576 8.260 1.00 88.81 93 GLU A C 1
ATOM 754 O O . GLU A 1 93 ? 6.413 -3.474 8.888 1.00 88.81 93 GLU A O 1
ATOM 759 N N . GLU A 1 94 ? 7.852 -1.749 8.842 1.00 91.94 94 GLU A N 1
ATOM 760 C CA . GLU A 1 94 ? 8.196 -1.778 10.271 1.00 91.94 94 GLU A CA 1
ATOM 761 C C . GLU A 1 94 ? 6.990 -1.393 11.152 1.00 91.94 94 GLU A C 1
ATOM 763 O O . GLU A 1 94 ? 6.687 -2.085 12.127 1.00 91.94 94 GLU A O 1
ATOM 768 N N . SER A 1 95 ? 6.241 -0.349 10.776 1.00 91.50 95 SER A N 1
ATOM 769 C CA . SER A 1 95 ? 5.006 0.067 11.460 1.00 91.50 95 SER A CA 1
ATOM 770 C C . SER A 1 95 ? 3.920 -1.018 11.412 1.00 91.50 95 SER A C 1
ATOM 772 O O . SER A 1 95 ? 3.352 -1.383 12.443 1.00 91.50 95 SER A O 1
ATOM 774 N N . LEU A 1 96 ? 3.690 -1.618 10.238 1.00 89.12 96 LEU A N 1
ATOM 775 C CA . LEU A 1 96 ? 2.726 -2.702 10.054 1.00 89.12 96 LEU A CA 1
ATOM 776 C C . LEU A 1 96 ? 3.093 -3.936 10.889 1.00 89.12 96 LEU A C 1
ATOM 778 O O . LEU A 1 96 ? 2.206 -4.548 11.483 1.00 89.12 96 LEU A O 1
ATOM 782 N N . ALA A 1 97 ? 4.379 -4.286 10.988 1.00 91.06 97 ALA A N 1
ATOM 783 C CA . ALA A 1 97 ? 4.834 -5.378 11.848 1.00 91.06 97 ALA A CA 1
ATOM 784 C C . ALA A 1 97 ? 4.503 -5.117 13.331 1.00 91.06 97 ALA A C 1
ATOM 786 O O . ALA A 1 97 ? 3.983 -6.008 14.009 1.00 91.06 97 ALA A O 1
ATOM 787 N N . HIS A 1 98 ? 4.713 -3.887 13.816 1.00 91.25 98 HIS A N 1
ATOM 788 C CA . HIS A 1 98 ? 4.292 -3.479 15.161 1.00 91.25 98 HIS A CA 1
ATOM 789 C C . HIS A 1 98 ? 2.766 -3.541 15.347 1.00 91.25 98 HIS A C 1
ATOM 791 O O . HIS A 1 98 ? 2.299 -4.047 16.368 1.00 91.25 98 HIS A O 1
ATOM 797 N N . THR A 1 99 ? 1.974 -3.089 14.368 1.00 87.06 99 THR A N 1
ATOM 798 C CA . THR A 1 99 ? 0.503 -3.152 14.432 1.00 87.06 99 THR A CA 1
ATOM 799 C C . THR A 1 99 ? -0.019 -4.592 14.427 1.00 87.06 99 THR A C 1
ATOM 801 O O . THR A 1 99 ? -0.934 -4.913 15.185 1.00 87.06 99 THR A O 1
ATOM 804 N N . VAL A 1 100 ? 0.570 -5.487 13.628 1.00 91.19 100 VAL A N 1
ATOM 805 C CA . VAL A 1 100 ? 0.210 -6.916 13.603 1.00 91.19 100 VAL A CA 1
ATOM 806 C C . VAL A 1 100 ? 0.492 -7.581 14.952 1.00 91.19 100 VAL A C 1
ATOM 808 O O . VAL A 1 100 ? -0.350 -8.337 15.439 1.00 91.19 100 VAL A O 1
ATOM 811 N N . GLU A 1 101 ? 1.623 -7.270 15.589 1.00 92.94 101 GLU A N 1
ATOM 812 C CA . GLU A 1 101 ? 1.952 -7.783 16.924 1.00 92.94 101 GLU A CA 1
ATOM 813 C C . GLU A 1 101 ? 1.017 -7.218 18.010 1.00 92.94 101 GLU A C 1
ATOM 815 O O . GLU A 1 101 ? 0.522 -7.978 18.841 1.00 92.94 101 GLU A O 1
ATOM 820 N N . ALA A 1 102 ? 0.668 -5.928 17.959 1.00 91.81 102 ALA A N 1
ATOM 821 C CA . ALA A 1 102 ? -0.326 -5.343 18.863 1.00 91.81 102 ALA A CA 1
ATOM 822 C C . ALA A 1 102 ? -1.711 -6.009 18.710 1.00 91.81 102 ALA A C 1
ATOM 824 O O . ALA A 1 102 ? -2.334 -6.400 19.697 1.00 91.81 102 ALA A O 1
ATOM 825 N N . VAL A 1 103 ? -2.174 -6.240 17.475 1.00 89.25 103 VAL A N 1
ATOM 826 C CA . VAL A 1 103 ? -3.427 -6.971 17.198 1.00 89.25 103 VAL A CA 1
ATOM 827 C C . VAL A 1 103 ? -3.353 -8.431 17.667 1.00 89.25 103 VAL A C 1
ATOM 829 O O . VAL A 1 103 ? -4.371 -8.999 18.073 1.00 89.25 103 VAL A O 1
ATOM 832 N N . ARG A 1 104 ? -2.169 -9.058 17.642 1.00 92.62 104 ARG A N 1
ATOM 833 C CA . ARG A 1 104 ? -1.947 -10.404 18.194 1.00 92.62 104 ARG A CA 1
ATOM 834 C C . ARG A 1 104 ? -2.123 -10.412 19.717 1.00 92.62 104 ARG A C 1
ATOM 836 O O . ARG A 1 104 ? -2.810 -11.292 20.232 1.00 92.62 104 ARG A O 1
ATOM 843 N N . GLN A 1 105 ? -1.570 -9.416 20.410 1.00 93.00 105 GLN A N 1
ATOM 844 C CA . GLN A 1 105 ? -1.682 -9.256 21.865 1.00 93.00 105 GLN A CA 1
ATOM 845 C C . GLN A 1 105 ? -3.130 -8.979 22.296 1.00 93.00 105 GLN A C 1
ATOM 847 O O . GLN A 1 105 ? -3.663 -9.729 23.111 1.00 93.00 105 GLN A O 1
ATOM 852 N N . VAL A 1 106 ? -3.823 -8.030 21.656 1.00 91.81 106 VAL A N 1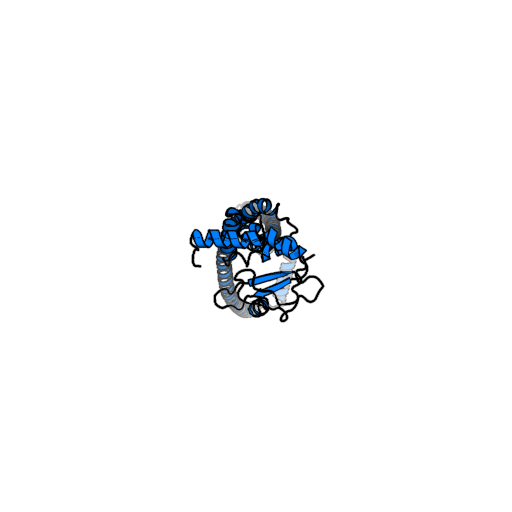
ATOM 853 C CA . VAL A 1 106 ? -5.245 -7.732 21.936 1.00 91.81 106 VAL A CA 1
ATOM 854 C C . VAL A 1 106 ? -6.144 -8.963 21.736 1.00 91.81 106 VAL A C 1
ATOM 856 O O . VAL A 1 106 ? -7.076 -9.189 22.507 1.00 91.81 106 VAL A O 1
ATOM 859 N N . LYS A 1 107 ? -5.858 -9.822 20.745 1.00 89.25 107 LYS A N 1
ATOM 860 C CA . LYS A 1 107 ? -6.585 -11.094 20.559 1.00 89.25 107 LYS A CA 1
ATOM 861 C C . LYS A 1 107 ? -6.322 -12.108 21.675 1.00 89.25 107 LYS A C 1
ATOM 863 O O . LYS A 1 107 ? -7.239 -12.843 22.043 1.00 89.25 107 LYS A O 1
ATOM 868 N N . GLU A 1 108 ? -5.106 -12.167 22.216 1.00 93.94 108 GLU A N 1
ATOM 869 C CA . GLU A 1 108 ? -4.823 -12.992 23.395 1.00 93.94 108 GLU A CA 1
ATOM 870 C C . GLU A 1 108 ? -5.525 -12.463 24.646 1.00 93.94 108 GLU A C 1
ATOM 872 O O . GLU A 1 108 ? -6.075 -13.261 25.403 1.00 93.94 108 GLU A O 1
ATOM 877 N N . GLU A 1 109 ? -5.521 -11.147 24.862 1.00 92.31 109 GLU A N 1
ATOM 878 C CA . GLU A 1 109 ? -6.170 -10.502 26.006 1.00 92.31 109 GLU A CA 1
ATOM 879 C C . GLU A 1 109 ? -7.683 -10.698 25.961 1.00 92.31 109 GLU A C 1
ATOM 881 O O . GLU A 1 109 ? -8.243 -11.250 26.907 1.00 92.31 109 GLU A O 1
ATOM 886 N N . HIS A 1 110 ? -8.327 -10.430 24.823 1.00 90.44 110 HIS A N 1
ATOM 887 C CA . HIS A 1 110 ? -9.747 -10.726 24.623 1.00 90.44 110 HIS A CA 1
ATOM 888 C C . HIS A 1 110 ? -10.071 -12.215 24.865 1.00 90.44 110 HIS A C 1
ATOM 890 O O . HIS A 1 110 ? -11.063 -12.559 25.509 1.00 90.44 110 HIS A O 1
ATOM 896 N N . GLY A 1 111 ? -9.188 -13.126 24.434 1.00 93.06 111 GLY A N 1
ATOM 897 C CA . GLY A 1 111 ? -9.295 -14.567 24.693 1.00 93.06 111 GLY A CA 1
ATOM 898 C C . GLY A 1 111 ? -9.037 -14.999 26.150 1.00 93.06 111 GLY A C 1
ATOM 899 O O . GLY A 1 111 ? -9.274 -16.167 26.489 1.00 93.06 111 GLY A O 1
ATOM 900 N N . ARG A 1 112 ? -8.553 -14.095 27.013 1.00 94.56 112 ARG A N 1
ATOM 901 C CA . ARG A 1 112 ? -8.481 -14.245 28.479 1.00 94.56 112 ARG A CA 1
ATOM 902 C C . ARG A 1 112 ? -9.723 -13.627 29.125 1.00 94.56 112 ARG A C 1
ATOM 904 O O . ARG A 1 112 ? -10.413 -14.325 29.864 1.00 94.56 112 ARG A O 1
ATOM 911 N N . GLU A 1 113 ? -10.066 -12.389 28.769 1.00 91.00 113 GLU A N 1
ATOM 912 C CA . GLU A 1 113 ? -11.267 -11.677 29.231 1.00 91.00 113 GLU A CA 1
ATOM 913 C C . GLU A 1 113 ? -12.550 -12.474 28.988 1.00 91.00 113 GLU A C 1
ATOM 915 O O . GLU A 1 113 ? -13.375 -12.601 29.886 1.00 91.00 113 GLU A O 1
ATOM 920 N N . GLN A 1 114 ? -12.713 -13.084 27.810 1.00 92.81 114 GLN A N 1
ATOM 921 C CA . GLN A 1 114 ? -13.892 -13.890 27.490 1.00 92.81 114 GLN A CA 1
ATOM 922 C C . GLN A 1 114 ? -14.051 -15.091 28.443 1.00 92.81 114 GLN A C 1
ATOM 924 O O . GLN A 1 114 ? -15.171 -15.431 28.829 1.00 92.81 114 GLN A O 1
ATOM 929 N N . LYS A 1 115 ? -12.939 -15.703 28.878 1.00 94.44 115 LYS A N 1
ATOM 930 C CA . LYS A 1 115 ? -12.933 -16.813 29.851 1.00 94.44 115 LYS A CA 1
ATOM 931 C C . LYS A 1 115 ? -13.194 -16.319 31.272 1.00 94.44 115 LYS A C 1
ATOM 933 O O . LYS A 1 115 ? -13.931 -16.966 32.014 1.00 94.44 115 LYS A O 1
ATOM 938 N N . GLU A 1 116 ? -12.628 -15.169 31.631 1.00 94.12 116 GLU A N 1
ATOM 939 C CA . GLU A 1 116 ? -12.874 -14.481 32.902 1.00 94.12 116 GLU A CA 1
ATOM 940 C C . GLU A 1 116 ? -14.367 -14.133 33.041 1.00 94.12 116 GLU A C 1
ATOM 942 O O . GLU A 1 116 ? -15.009 -14.465 34.036 1.00 94.12 116 GLU A O 1
ATOM 947 N N . LEU A 1 117 ? -14.954 -13.569 31.983 1.00 92.69 117 LEU A N 1
ATOM 948 C CA . LEU A 1 117 ? -16.357 -13.177 31.885 1.00 92.69 117 LEU A CA 1
ATOM 949 C C . LEU A 1 117 ? -17.294 -14.397 31.869 1.00 92.69 117 LEU A C 1
ATOM 951 O O . LEU A 1 117 ? -18.348 -14.367 32.505 1.00 92.69 117 LEU A O 1
ATOM 955 N N . GLU A 1 118 ? -16.911 -15.507 31.231 1.00 94.44 118 GLU A N 1
ATOM 956 C CA . GLU A 1 118 ? -17.617 -16.785 31.389 1.00 94.44 118 GLU A CA 1
ATOM 957 C C . GLU A 1 118 ? -17.571 -17.317 32.827 1.00 94.44 118 GLU A C 1
ATOM 959 O O . GLU A 1 118 ? -18.600 -17.776 33.331 1.00 94.44 118 GLU A O 1
ATOM 964 N N . ARG A 1 119 ? -16.420 -17.244 33.512 1.00 96.00 119 ARG A N 1
ATOM 965 C CA . ARG A 1 119 ? -16.310 -17.654 34.921 1.00 96.00 119 ARG A CA 1
ATOM 966 C C . ARG A 1 119 ? -17.216 -16.791 35.797 1.00 96.00 119 ARG A C 1
ATOM 968 O O . ARG A 1 119 ? -18.021 -17.339 36.546 1.00 96.00 119 ARG A O 1
ATOM 975 N N . LEU A 1 120 ? -17.162 -15.469 35.633 1.00 93.38 120 LEU A N 1
ATOM 976 C CA . LEU A 1 120 ? -18.005 -14.512 36.353 1.00 93.38 120 LEU A CA 1
ATOM 977 C C . LEU A 1 120 ? -19.500 -14.738 36.082 1.00 93.38 120 LEU A C 1
ATOM 979 O O . LEU A 1 120 ? -20.288 -14.728 37.023 1.00 93.38 120 LEU A O 1
ATOM 983 N N . ARG A 1 121 ? -19.908 -15.038 34.839 1.00 92.88 121 ARG A N 1
ATOM 984 C CA . ARG A 1 121 ? -21.299 -15.419 34.517 1.00 92.88 121 ARG A CA 1
ATOM 985 C C . ARG A 1 121 ? -21.742 -16.691 35.244 1.00 92.88 121 ARG A C 1
ATOM 987 O O . ARG A 1 121 ? -22.864 -16.735 35.743 1.00 92.88 121 ARG A O 1
ATOM 994 N N . ARG A 1 122 ? -20.882 -17.713 35.331 1.00 94.75 122 ARG A N 1
ATOM 995 C CA . ARG A 1 122 ? -21.178 -18.959 36.067 1.00 94.75 122 ARG A CA 1
ATOM 996 C C . ARG A 1 122 ? -21.267 -18.706 37.576 1.00 94.75 122 ARG A C 1
ATOM 998 O O . ARG A 1 122 ? -22.221 -19.164 38.197 1.00 94.75 122 ARG A O 1
ATOM 1005 N N . GLN A 1 123 ? -20.342 -17.922 38.135 1.00 93.69 123 GLN A N 1
ATOM 1006 C CA . GLN A 1 123 ? -20.355 -17.519 39.546 1.00 93.69 123 GLN A CA 1
ATOM 1007 C C . GLN A 1 123 ? -21.615 -16.704 39.881 1.00 93.69 123 GLN A C 1
ATOM 1009 O O . GLN A 1 123 ? -22.332 -17.056 40.808 1.00 93.69 123 GLN A O 1
ATOM 1014 N N . ALA A 1 124 ? -21.969 -15.696 39.077 1.00 91.44 124 ALA A N 1
ATOM 1015 C CA . ALA A 1 124 ? -23.185 -14.902 39.268 1.00 91.44 124 ALA A CA 1
ATOM 1016 C C . ALA A 1 124 ? -24.480 -15.728 39.123 1.00 91.44 124 ALA A C 1
ATOM 1018 O O . ALA A 1 124 ? -25.459 -15.462 39.816 1.00 91.44 124 ALA A O 1
ATOM 1019 N N . ALA A 1 125 ? -24.501 -16.748 38.257 1.00 94.00 125 ALA A N 1
ATOM 1020 C CA . ALA A 1 125 ? -25.634 -17.669 38.143 1.00 94.00 125 ALA A CA 1
ATOM 1021 C C . ALA A 1 125 ? -25.775 -18.591 39.371 1.00 94.00 125 ALA A C 1
ATOM 1023 O O . ALA A 1 125 ? -26.896 -18.858 39.804 1.00 94.00 125 ALA A O 1
ATOM 1024 N N . GLN A 1 126 ? -24.657 -19.043 39.950 1.00 94.38 126 GLN A N 1
ATOM 1025 C CA . GLN A 1 126 ? -24.638 -19.800 41.207 1.00 94.38 126 GLN A CA 1
ATOM 1026 C C . GLN A 1 126 ? -25.053 -18.921 42.394 1.00 94.38 126 GLN A C 1
ATOM 1028 O O . GLN A 1 126 ? -25.928 -19.316 43.160 1.00 94.38 126 GLN A O 1
ATOM 1033 N N . GLU A 1 127 ? -24.513 -17.706 42.495 1.00 91.88 127 GLU A N 1
ATOM 1034 C CA . GLU A 1 127 ? -24.849 -16.734 43.541 1.00 91.88 127 GLU A CA 1
ATOM 1035 C C . GLU A 1 127 ? -26.336 -16.360 43.492 1.00 91.88 127 GLU A C 1
ATOM 1037 O O . GLU A 1 127 ? -27.027 -16.413 44.503 1.00 91.88 127 GLU A O 1
ATOM 1042 N N . LYS A 1 128 ? -26.879 -16.100 42.293 1.00 91.94 128 LYS A N 1
ATOM 1043 C CA . LYS A 1 128 ? -28.314 -15.854 42.078 1.00 91.94 128 LYS A CA 1
ATOM 1044 C C . LYS A 1 128 ? -29.199 -17.045 42.469 1.00 91.94 128 LYS A C 1
ATOM 1046 O O . LYS A 1 128 ? -30.368 -16.836 42.787 1.00 91.94 128 LYS A O 1
ATOM 1051 N N . LYS A 1 129 ? -28.682 -18.278 42.434 1.00 93.56 129 LYS A N 1
ATOM 1052 C CA . LYS A 1 129 ? -29.395 -19.459 42.939 1.00 93.56 129 LYS A CA 1
ATOM 1053 C C . LYS A 1 129 ? -29.327 -19.522 44.468 1.00 93.56 129 LYS A C 1
ATOM 1055 O O . LYS A 1 129 ? -30.379 -19.635 45.084 1.00 93.56 129 LYS A O 1
ATOM 1060 N N . ARG A 1 130 ? -28.143 -19.343 45.068 1.00 94.69 130 ARG A N 1
ATOM 1061 C CA . ARG A 1 130 ? -27.971 -19.344 46.532 1.00 94.69 130 ARG A CA 1
ATOM 1062 C C . ARG A 1 130 ? -28.793 -18.238 47.204 1.00 94.69 130 ARG A C 1
ATOM 1064 O O . ARG A 1 130 ? -29.548 -18.526 48.116 1.00 94.69 130 ARG A O 1
ATOM 1071 N N . LEU A 1 131 ? -28.749 -17.013 46.673 1.00 90.56 131 LEU A N 1
ATOM 1072 C CA . LEU A 1 131 ? -29.547 -15.876 47.154 1.00 90.56 131 LEU A CA 1
ATOM 1073 C C . LEU A 1 131 ? -31.063 -16.103 47.017 1.00 90.56 131 LEU A C 1
ATOM 1075 O O . LEU A 1 131 ? -31.829 -15.587 47.822 1.00 90.56 131 LEU A O 1
ATOM 1079 N N . LYS A 1 132 ? -31.522 -16.866 46.014 1.00 90.75 132 LYS A N 1
ATOM 1080 C CA . LYS A 1 132 ? -32.937 -17.270 45.921 1.00 90.75 132 LYS A CA 1
ATOM 1081 C C . LYS A 1 132 ? -33.306 -18.250 47.026 1.00 90.75 132 LYS A C 1
ATOM 1083 O O . LYS A 1 132 ? -34.335 -18.067 47.656 1.00 90.75 132 LYS A O 1
ATOM 1088 N N . GLU A 1 133 ? -32.457 -19.242 47.270 1.00 92.31 133 GLU A N 1
ATOM 1089 C CA . GLU A 1 133 ? -32.654 -20.251 48.316 1.00 92.31 133 GLU A CA 1
ATOM 1090 C C . GLU A 1 133 ? -32.605 -19.613 49.721 1.00 92.31 133 GLU A C 1
ATOM 1092 O O . GLU A 1 133 ? -33.435 -19.932 50.566 1.00 92.31 133 GLU A O 1
ATOM 1097 N N . GLU A 1 134 ? -31.719 -18.635 49.938 1.00 90.50 134 GLU A N 1
ATOM 1098 C CA . GLU A 1 134 ? -31.650 -17.809 51.155 1.00 90.50 134 GLU A CA 1
ATOM 1099 C C . GLU A 1 134 ? -32.896 -16.926 51.343 1.00 90.50 134 GLU A C 1
ATOM 1101 O O . GLU A 1 134 ? -33.437 -16.865 52.444 1.00 90.50 134 GLU A O 1
ATOM 1106 N N . VAL A 1 135 ? -33.392 -16.269 50.286 1.00 85.50 135 VAL A N 1
ATOM 1107 C CA . VAL A 1 135 ? -34.623 -15.457 50.358 1.00 85.50 135 VAL A CA 1
ATOM 1108 C C . VAL A 1 135 ? -35.858 -16.331 50.582 1.00 85.50 135 VAL A C 1
ATOM 1110 O O . VAL A 1 135 ? -36.699 -15.985 51.406 1.00 85.50 135 VAL A O 1
ATOM 1113 N N . GLU A 1 136 ? -35.964 -17.477 49.907 1.00 86.62 136 GLU A N 1
ATOM 1114 C CA . GLU A 1 136 ? -37.065 -18.429 50.091 1.00 86.62 136 GLU A CA 1
ATOM 1115 C C . GLU A 1 136 ? -37.058 -19.037 51.512 1.00 86.62 136 GLU A C 1
ATOM 1117 O O . GLU A 1 136 ? -38.133 -19.296 52.054 1.00 86.62 136 GLU A O 1
ATOM 1122 N N . HIS A 1 137 ? -35.887 -19.195 52.149 1.00 87.12 137 HIS A N 1
ATOM 1123 C CA . HIS A 1 137 ? -35.750 -19.573 53.565 1.00 87.12 137 HIS A CA 1
ATOM 1124 C C . HIS A 1 137 ? -36.164 -18.436 54.512 1.00 87.12 137 HIS A C 1
ATOM 1126 O O . HIS A 1 137 ? -37.017 -18.631 55.374 1.00 87.12 137 HIS A O 1
ATOM 1132 N N . ALA A 1 138 ? -35.628 -17.227 54.317 1.00 83.00 138 ALA A N 1
ATOM 1133 C CA . ALA A 1 138 ? -35.932 -16.071 55.163 1.00 83.00 138 ALA A CA 1
ATOM 1134 C C . ALA A 1 138 ? -37.417 -15.659 55.098 1.00 83.00 138 ALA A C 1
ATOM 1136 O O . ALA A 1 138 ? -37.983 -15.232 56.101 1.00 83.00 138 ALA A O 1
ATOM 1137 N N . MET A 1 139 ? -38.074 -15.832 53.944 1.00 78.88 139 MET A N 1
ATOM 1138 C CA . MET A 1 139 ? -39.528 -15.674 53.809 1.00 78.88 139 MET A CA 1
ATOM 1139 C C . MET A 1 139 ? -40.304 -16.677 54.674 1.00 78.88 139 MET A C 1
ATOM 1141 O O . MET A 1 139 ? -41.291 -16.297 55.298 1.00 78.88 139 MET A O 1
ATOM 1145 N N . GLN A 1 140 ? -39.853 -17.935 54.747 1.00 83.31 140 GLN A N 1
ATOM 1146 C CA . GLN A 1 140 ? -40.476 -18.960 55.594 1.00 83.31 140 GLN A CA 1
ATOM 1147 C C . GLN A 1 140 ? -40.260 -18.673 57.086 1.00 83.31 140 GLN A C 1
ATOM 1149 O O . GLN A 1 140 ? -41.202 -18.792 57.861 1.00 83.31 140 GLN A O 1
ATOM 1154 N N . GLU A 1 141 ? -39.058 -18.247 57.489 1.00 84.25 141 GLU A N 1
ATOM 1155 C CA . GLU A 1 141 ? -38.751 -17.884 58.884 1.00 84.25 141 GLU A CA 1
ATOM 1156 C C . GLU A 1 141 ? -39.501 -16.634 59.369 1.00 84.25 141 GLU A C 1
ATOM 1158 O O . GLU A 1 141 ? -39.828 -16.537 60.550 1.00 84.25 141 GLU A O 1
ATOM 1163 N N . ALA A 1 142 ? -39.776 -15.682 58.473 1.00 77.06 142 ALA A N 1
ATOM 1164 C CA . ALA A 1 142 ? -40.504 -14.451 58.779 1.00 77.06 142 ALA A CA 1
ATOM 1165 C C . ALA A 1 142 ? -42.030 -14.548 58.552 1.00 77.06 142 ALA A C 1
ATOM 1167 O O . ALA A 1 142 ? -42.724 -13.548 58.718 1.00 77.06 142 ALA A O 1
ATOM 1168 N N . GLU A 1 143 ? -42.542 -15.715 58.137 1.00 81.81 143 GLU A N 1
ATOM 1169 C CA . GLU A 1 143 ? -43.940 -15.956 57.724 1.00 81.81 143 GLU A CA 1
ATOM 1170 C C . GLU A 1 143 ? -44.453 -15.033 56.584 1.00 81.81 143 GLU A C 1
ATOM 1172 O O . GLU A 1 143 ? -45.658 -14.913 56.359 1.00 81.81 143 GLU A O 1
ATOM 1177 N N . VAL A 1 144 ? -43.544 -14.413 55.818 1.00 73.81 144 VAL A N 1
ATOM 1178 C CA . VAL A 1 144 ? -43.860 -13.448 54.747 1.00 73.81 144 VAL A CA 1
ATOM 1179 C C . VAL A 1 144 ? -44.185 -14.172 53.442 1.00 73.81 144 VAL A C 1
ATOM 1181 O O . VAL A 1 144 ? -43.351 -14.888 52.881 1.00 73.81 144 VAL A O 1
ATOM 1184 N N . ASN A 1 145 ? -45.383 -13.941 52.906 1.00 80.62 145 ASN A N 1
ATOM 1185 C CA . ASN A 1 145 ? -45.860 -14.580 51.679 1.00 80.62 145 ASN A CA 1
ATOM 1186 C C . ASN A 1 145 ? -45.647 -13.707 50.415 1.00 80.62 145 ASN A C 1
ATOM 1188 O O . ASN A 1 145 ? -45.184 -12.565 50.471 1.00 80.62 145 ASN A O 1
ATOM 1192 N N . SER A 1 146 ? -45.970 -14.253 49.235 1.00 75.31 146 SER A N 1
ATOM 1193 C CA . SER A 1 146 ? -45.827 -13.555 47.944 1.00 75.31 146 SER A CA 1
ATOM 1194 C C . SER A 1 146 ? -46.662 -12.280 47.831 1.00 75.31 146 SER A C 1
ATOM 1196 O O . SER A 1 146 ? -46.266 -11.341 47.138 1.00 75.31 146 SER A O 1
ATOM 1198 N N . ASP A 1 147 ? -47.804 -12.245 48.504 1.00 77.38 147 ASP A N 1
ATOM 1199 C CA . ASP A 1 147 ? -48.826 -11.216 48.364 1.00 77.38 147 ASP A CA 1
ATOM 1200 C C . ASP A 1 147 ? -48.552 -10.062 49.343 1.00 77.38 147 ASP A C 1
ATOM 1202 O O . ASP A 1 147 ? -48.831 -8.903 49.021 1.00 77.38 147 ASP A O 1
ATOM 1206 N N . ASP A 1 148 ? -47.881 -10.344 50.466 1.00 71.50 148 ASP A N 1
ATOM 1207 C CA . ASP A 1 148 ? -47.236 -9.340 51.320 1.00 71.50 148 ASP A CA 1
ATOM 1208 C C . ASP A 1 148 ? -46.139 -8.606 50.537 1.00 71.50 148 ASP A C 1
ATOM 1210 O O . ASP A 1 148 ? -46.113 -7.375 50.505 1.00 71.50 148 ASP A O 1
ATOM 1214 N N . ILE A 1 149 ? -45.270 -9.347 49.832 1.00 74.75 149 ILE A N 1
ATOM 1215 C CA . ILE A 1 149 ? -44.216 -8.768 48.982 1.00 74.75 149 ILE A CA 1
ATOM 1216 C C . ILE A 1 149 ? -44.831 -7.974 47.826 1.00 74.75 149 ILE A C 1
ATOM 1218 O O . ILE A 1 149 ? -44.373 -6.866 47.537 1.00 74.75 149 ILE A O 1
ATOM 1222 N N . ALA A 1 150 ? -45.887 -8.480 47.182 1.00 76.62 150 ALA A N 1
ATOM 1223 C CA . ALA A 1 150 ? -46.610 -7.744 46.147 1.00 76.62 150 ALA A CA 1
ATOM 1224 C C . ALA A 1 150 ? -47.263 -6.466 46.705 1.00 76.62 150 ALA A C 1
ATOM 1226 O O . ALA A 1 150 ? -47.229 -5.424 46.051 1.00 76.62 150 ALA A O 1
ATOM 1227 N N . THR A 1 151 ? -47.797 -6.508 47.928 1.00 74.94 151 THR A N 1
ATOM 1228 C CA . THR A 1 151 ? -48.410 -5.355 48.602 1.00 74.94 151 THR A CA 1
ATOM 1229 C C . THR A 1 151 ? -47.367 -4.321 49.018 1.00 74.94 151 THR A C 1
ATOM 1231 O O . THR A 1 151 ? -47.549 -3.141 48.731 1.00 74.94 151 THR A O 1
ATOM 1234 N N . ALA A 1 152 ? -46.237 -4.737 49.592 1.00 73.88 152 ALA A N 1
ATOM 1235 C CA . ALA A 1 152 ? -45.108 -3.861 49.900 1.00 73.88 152 ALA A CA 1
ATOM 1236 C C . ALA A 1 152 ? -44.491 -3.255 48.626 1.00 73.88 152 ALA A C 1
ATOM 1238 O O . ALA A 1 152 ? -44.158 -2.072 48.598 1.00 73.88 152 ALA A O 1
ATOM 1239 N N . THR A 1 153 ? -44.406 -4.030 47.540 1.00 71.00 153 THR A N 1
ATOM 1240 C CA . THR A 1 153 ? -43.950 -3.543 46.228 1.00 71.00 153 THR A CA 1
ATOM 1241 C C . THR A 1 153 ? -44.937 -2.539 45.633 1.00 71.00 153 THR A C 1
ATOM 1243 O O . THR A 1 153 ? -44.506 -1.530 45.079 1.00 71.00 153 THR A O 1
ATOM 1246 N N . ARG A 1 154 ? -46.251 -2.759 45.789 1.00 77.88 154 ARG A N 1
ATOM 1247 C CA . ARG A 1 154 ? -47.283 -1.801 45.373 1.00 77.88 154 ARG A CA 1
ATOM 1248 C C . ARG A 1 154 ? -47.198 -0.506 46.181 1.00 77.88 154 ARG A C 1
ATOM 1250 O O . ARG A 1 154 ? -47.131 0.551 45.574 1.00 77.88 154 ARG A O 1
ATOM 1257 N N . LEU A 1 155 ? -47.106 -0.585 47.509 1.00 70.31 155 LEU A N 1
ATOM 1258 C CA . LEU A 1 155 ? -46.946 0.581 48.391 1.00 70.31 155 LEU A CA 1
ATOM 1259 C C . LEU A 1 155 ? -45.653 1.359 48.091 1.00 70.31 155 LEU A C 1
ATOM 1261 O O .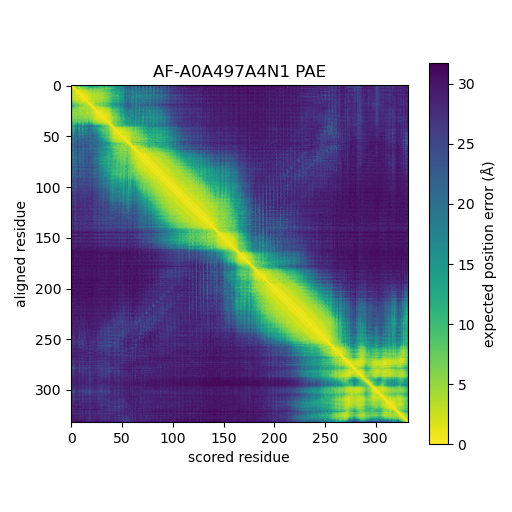 LEU A 1 155 ? -45.655 2.588 48.091 1.00 70.31 155 LEU A O 1
ATOM 1265 N N . LYS A 1 156 ? -44.556 0.660 47.766 1.00 71.62 156 LYS A N 1
ATOM 1266 C CA . LYS A 1 156 ? -43.308 1.283 47.303 1.00 71.62 156 LYS A CA 1
ATOM 1267 C C . LYS A 1 156 ? -43.491 1.992 45.956 1.00 71.62 156 LYS A C 1
ATOM 1269 O O . LYS A 1 156 ? -43.079 3.138 45.830 1.00 71.62 156 LYS A O 1
ATOM 1274 N N . ALA A 1 157 ? -44.126 1.349 44.975 1.00 74.62 157 ALA A N 1
ATOM 1275 C CA . ALA A 1 157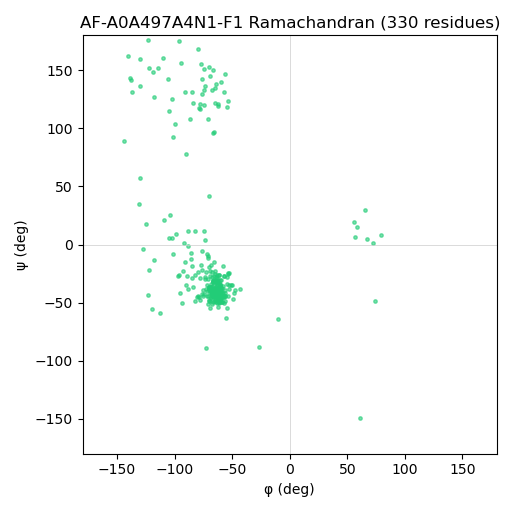 ? -44.397 1.954 43.669 1.00 74.62 157 ALA A CA 1
ATOM 1276 C C . ALA A 1 157 ? -45.402 3.120 43.759 1.00 74.62 157 ALA A C 1
ATOM 1278 O O . ALA A 1 157 ? -45.307 4.084 43.004 1.00 74.62 157 ALA A O 1
ATOM 1279 N N . GLU A 1 158 ? -46.349 3.065 44.698 1.00 68.56 158 GLU A N 1
ATOM 1280 C CA . GLU A 1 158 ? -47.244 4.170 45.043 1.00 68.56 158 GLU A CA 1
ATOM 1281 C C . GLU A 1 158 ? -46.452 5.338 45.655 1.00 68.56 158 GLU A C 1
ATOM 1283 O O . GLU A 1 158 ? -46.651 6.471 45.223 1.00 68.56 158 GLU A O 1
ATOM 1288 N N . ALA A 1 159 ? -45.503 5.095 46.568 1.00 62.97 159 ALA A N 1
ATOM 1289 C CA . ALA A 1 159 ? -44.610 6.135 47.092 1.00 62.97 159 ALA A CA 1
ATOM 1290 C C . ALA A 1 159 ? -43.720 6.755 45.994 1.00 62.97 159 ALA A C 1
ATOM 1292 O O . ALA A 1 159 ? -43.676 7.978 45.856 1.00 62.97 159 ALA A O 1
ATOM 1293 N N . GLU A 1 160 ? -43.095 5.930 45.148 1.00 69.94 160 GLU A N 1
ATOM 1294 C CA . GLU A 1 160 ? -42.264 6.382 44.023 1.00 69.94 160 GLU A CA 1
ATOM 1295 C C . GLU A 1 160 ? -43.078 7.200 42.999 1.00 69.94 160 GLU A C 1
ATOM 1297 O O . GLU A 1 160 ? -42.604 8.235 42.532 1.00 69.94 160 GLU A O 1
ATOM 1302 N N . ASN A 1 161 ? -44.337 6.829 42.725 1.00 68.19 161 ASN A N 1
ATOM 1303 C CA . ASN A 1 161 ? -45.262 7.625 41.899 1.00 68.19 161 ASN A CA 1
ATOM 1304 C C . ASN A 1 161 ? -45.638 8.983 42.523 1.00 68.19 161 ASN A C 1
ATOM 1306 O O . ASN A 1 161 ? -45.967 9.913 41.790 1.00 68.19 161 ASN A O 1
ATOM 1310 N N . HIS A 1 162 ? -45.580 9.121 43.851 1.00 65.81 162 HIS A N 1
ATOM 1311 C CA . HIS A 1 162 ? -45.736 10.406 44.547 1.00 65.81 162 HIS A CA 1
ATOM 1312 C C . HIS A 1 162 ? -44.400 11.165 44.700 1.00 65.81 162 HIS A C 1
ATOM 1314 O O . HIS A 1 162 ? -44.332 12.151 45.432 1.00 65.81 162 HIS A O 1
ATOM 1320 N N . GLY A 1 163 ? -43.334 10.728 44.013 1.00 60.53 163 GLY A N 1
ATOM 1321 C CA . GLY A 1 163 ? -42.008 11.354 44.047 1.00 60.53 163 GLY A CA 1
ATOM 1322 C C . GLY A 1 163 ? -41.168 11.006 45.281 1.00 60.53 163 GLY A C 1
ATOM 1323 O O . GLY A 1 163 ? -40.107 11.593 45.479 1.00 60.53 163 GLY A O 1
ATOM 1324 N N . LEU A 1 164 ? -41.619 10.062 46.111 1.00 58.09 164 LEU A N 1
ATOM 1325 C CA . LEU A 1 164 ? -40.948 9.649 47.341 1.00 58.09 164 LEU A CA 1
ATOM 1326 C C . LEU A 1 164 ? -40.185 8.337 47.114 1.00 58.09 164 LEU A C 1
ATOM 1328 O O . LEU A 1 164 ? -40.731 7.250 47.319 1.00 58.09 164 LEU A O 1
ATOM 1332 N N . ASP A 1 165 ? -38.899 8.420 46.752 1.00 69.00 165 ASP A N 1
ATOM 1333 C CA . ASP A 1 165 ? -37.995 7.275 46.927 1.00 69.00 165 ASP A CA 1
ATOM 1334 C C . ASP A 1 165 ? -37.835 7.017 48.430 1.00 69.00 165 ASP A C 1
ATOM 1336 O O . ASP A 1 165 ? -37.025 7.639 49.121 1.00 69.00 165 ASP A O 1
ATOM 1340 N N . LEU A 1 166 ? -38.621 6.066 48.936 1.00 64.75 166 LEU A N 1
ATOM 1341 C CA . LEU A 1 166 ? -38.626 5.650 50.335 1.00 64.75 166 LEU A CA 1
ATOM 1342 C C . LEU A 1 166 ? -37.238 5.185 50.816 1.00 64.75 166 LEU A C 1
ATOM 1344 O O . LEU A 1 166 ? -36.923 5.290 51.997 1.00 64.75 166 LEU A O 1
ATOM 1348 N N . LYS A 1 167 ? -36.397 4.679 49.904 1.00 65.62 167 LYS A N 1
ATOM 1349 C CA . LYS A 1 167 ? -35.054 4.156 50.181 1.00 65.62 167 LYS A CA 1
ATOM 1350 C C . LYS A 1 167 ? -33.967 5.227 50.063 1.00 65.62 167 LYS A C 1
ATOM 1352 O O . LYS A 1 167 ? -32.847 4.994 50.520 1.00 65.62 167 LYS A O 1
ATOM 1357 N N . LEU A 1 168 ? -34.264 6.375 49.458 1.00 63.78 168 LEU A N 1
ATOM 1358 C CA . LEU A 1 168 ? -33.490 7.605 49.612 1.00 63.78 168 LEU A CA 1
ATOM 1359 C C . LEU A 1 168 ? -33.912 8.317 50.900 1.00 63.78 168 LEU A C 1
ATOM 1361 O O . LEU A 1 168 ? -33.054 8.615 51.715 1.00 63.78 168 LEU A O 1
ATOM 1365 N N . ALA A 1 169 ? -35.216 8.488 51.137 1.00 63.91 169 ALA A N 1
ATOM 1366 C CA . ALA A 1 169 ? -35.752 9.139 52.332 1.00 63.91 169 ALA A CA 1
ATOM 1367 C C . ALA A 1 169 ? -35.271 8.475 53.633 1.00 63.91 169 ALA A C 1
ATOM 1369 O O . ALA A 1 169 ? -34.767 9.167 54.509 1.00 63.91 169 ALA A O 1
ATOM 1370 N N . LEU A 1 170 ? -35.351 7.141 53.745 1.00 67.38 170 LEU A N 1
ATOM 1371 C CA . LEU A 1 170 ? -34.834 6.424 54.918 1.00 67.38 170 LEU A CA 1
ATOM 1372 C C . LEU A 1 170 ? -33.322 6.609 55.099 1.00 67.38 170 LEU A C 1
ATOM 1374 O O . LEU A 1 170 ? -32.892 6.867 56.215 1.00 67.38 170 LEU A O 1
ATOM 1378 N N . ARG A 1 171 ? -32.528 6.569 54.019 1.00 65.31 171 ARG A N 1
ATOM 1379 C CA . ARG A 1 171 ? -31.080 6.814 54.119 1.00 65.31 171 ARG A CA 1
ATOM 1380 C C . ARG A 1 171 ? -30.758 8.255 54.488 1.00 65.31 171 ARG A C 1
ATOM 1382 O O . ARG A 1 171 ? -29.908 8.444 55.335 1.00 65.31 171 ARG A O 1
ATOM 1389 N N . LEU A 1 172 ? -31.469 9.248 53.955 1.00 62.12 172 LEU A N 1
ATOM 1390 C CA . LEU A 1 172 ? -31.328 10.643 54.385 1.00 62.12 172 LEU A CA 1
ATOM 1391 C C . LEU A 1 172 ? -31.683 10.803 55.875 1.00 62.12 172 LEU A C 1
ATOM 1393 O O . LEU A 1 172 ? -30.981 11.504 56.594 1.00 62.12 172 LEU A O 1
ATOM 1397 N N . PHE A 1 173 ? -32.723 10.119 56.366 1.00 63.53 173 PHE A N 1
ATOM 1398 C CA . PHE A 1 173 ? -33.059 10.119 57.794 1.00 63.53 173 PHE A CA 1
ATOM 1399 C C . PHE A 1 173 ? -32.039 9.376 58.674 1.00 63.53 173 PHE A C 1
ATOM 1401 O O . PHE A 1 173 ? -31.921 9.733 59.840 1.00 63.53 173 PHE A O 1
ATOM 1408 N N . GLU A 1 174 ? -31.306 8.383 58.158 1.00 68.00 174 GLU A N 1
ATOM 1409 C CA . GLU A 1 174 ? -30.211 7.691 58.864 1.00 68.00 174 GLU A CA 1
ATOM 1410 C C . GLU A 1 174 ? -28.893 8.491 58.831 1.00 68.00 174 GLU A C 1
ATOM 1412 O O . GLU A 1 174 ? -28.227 8.650 59.852 1.00 68.00 174 GLU A O 1
ATOM 1417 N N . GLU A 1 175 ? -28.532 9.015 57.661 1.00 64.44 175 GLU A N 1
ATOM 1418 C CA . GLU A 1 175 ? -27.290 9.736 57.353 1.00 64.44 175 GLU A CA 1
ATOM 1419 C C . GLU A 1 175 ? -27.247 11.101 58.051 1.00 64.44 175 GLU A C 1
ATOM 1421 O O . GLU A 1 175 ? -26.222 11.476 58.618 1.00 64.44 175 GLU A O 1
ATOM 1426 N N . PHE A 1 176 ? -28.393 11.784 58.132 1.00 60.56 176 PHE A N 1
ATOM 1427 C CA . PHE A 1 176 ? -28.550 13.043 58.861 1.00 60.56 176 PHE A CA 1
ATOM 1428 C C . PHE A 1 176 ? -29.172 12.891 60.264 1.00 60.56 176 PHE A C 1
ATOM 1430 O O . PHE A 1 176 ? -29.455 13.896 60.914 1.00 60.56 176 PHE A O 1
ATOM 1437 N N . ALA A 1 177 ? -29.339 11.662 60.779 1.00 63.69 177 ALA A N 1
ATOM 1438 C CA . ALA A 1 177 ? -30.004 11.373 62.063 1.00 63.69 177 ALA A CA 1
ATOM 1439 C C . ALA A 1 177 ? -29.441 12.134 63.281 1.00 63.69 177 ALA A C 1
ATOM 1441 O O . ALA A 1 177 ? -30.131 12.287 64.287 1.00 63.69 177 ALA A O 1
ATOM 1442 N N . ASN A 1 178 ? -28.174 12.553 63.206 1.00 58.56 178 ASN A N 1
ATOM 1443 C CA . ASN A 1 178 ? -27.419 13.174 64.296 1.00 58.56 178 ASN A CA 1
ATOM 1444 C C . ASN A 1 178 ? -26.822 14.546 63.909 1.00 58.56 178 ASN A C 1
ATOM 1446 O O . ASN A 1 178 ? -25.890 14.998 64.570 1.00 58.56 178 ASN A O 1
ATOM 1450 N N . SER A 1 179 ? -27.306 15.185 62.833 1.00 55.16 179 SER A N 1
ATOM 1451 C CA . SER A 1 179 ? -26.832 16.507 62.393 1.00 55.16 179 SER A CA 1
ATOM 1452 C C . SER A 1 179 ? -27.846 17.603 62.732 1.00 55.16 179 SER A C 1
ATOM 1454 O O . SER A 1 179 ? -28.943 17.643 62.174 1.00 55.16 179 SER A O 1
ATOM 1456 N N . ASP A 1 180 ? -27.461 18.522 63.624 1.00 63.28 180 ASP A N 1
ATOM 1457 C CA . ASP A 1 180 ? -28.295 19.659 64.050 1.00 63.28 180 ASP A CA 1
ATOM 1458 C C . ASP A 1 180 ? -28.573 20.678 62.915 1.00 63.28 180 ASP A C 1
ATOM 1460 O O . ASP A 1 180 ? -29.477 21.502 63.049 1.00 63.28 180 ASP A O 1
ATOM 1464 N N . ASP A 1 181 ? -27.830 20.626 61.798 1.00 65.00 181 ASP A N 1
ATOM 1465 C CA . ASP A 1 181 ? -27.997 21.501 60.617 1.00 65.00 181 ASP A CA 1
ATOM 1466 C C . ASP A 1 181 ? -28.051 20.698 59.295 1.00 65.00 181 ASP A C 1
ATOM 1468 O O . ASP A 1 181 ? -27.599 21.135 58.234 1.00 65.00 181 ASP A O 1
ATOM 1472 N N . ALA A 1 182 ? -28.640 19.497 59.354 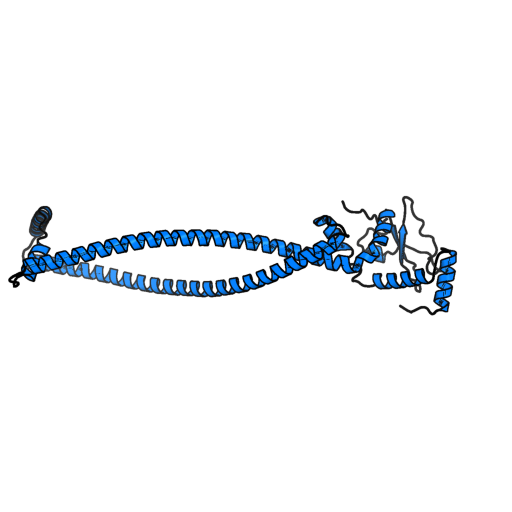1.00 64.62 182 ALA A N 1
ATOM 1473 C CA . ALA A 1 182 ? -28.801 18.549 58.244 1.00 64.62 182 ALA A CA 1
ATOM 1474 C C . ALA A 1 182 ? -29.243 19.168 56.901 1.00 64.62 182 ALA A C 1
ATOM 1476 O O . ALA A 1 182 ? -28.799 18.760 55.826 1.00 64.62 182 ALA A O 1
ATOM 1477 N N . GLY A 1 183 ? -30.134 20.166 56.947 1.00 63.91 183 GLY A N 1
ATOM 1478 C CA . GLY A 1 183 ? -30.652 20.835 55.750 1.00 63.91 183 GLY A CA 1
ATOM 1479 C C . GLY A 1 183 ? -29.589 21.621 54.976 1.00 63.91 183 GLY A C 1
ATOM 1480 O O . GLY A 1 183 ? -29.714 21.774 53.760 1.00 63.91 183 GLY A O 1
ATOM 1481 N N . LYS A 1 184 ? -28.535 22.090 55.654 1.00 71.00 184 LYS A N 1
ATOM 1482 C CA . LYS A 1 184 ? -27.415 22.812 55.044 1.00 71.00 184 LYS A CA 1
ATOM 1483 C C . LYS A 1 184 ? -26.421 21.859 54.386 1.00 71.00 184 LYS A C 1
ATOM 1485 O O . LYS A 1 184 ? -26.029 22.093 53.247 1.00 71.00 184 LYS A O 1
ATOM 1490 N N . GLU A 1 185 ? -26.069 20.767 55.059 1.00 64.69 185 GLU A N 1
ATOM 1491 C CA . GLU A 1 185 ? -25.173 19.735 54.516 1.00 64.69 185 GLU A CA 1
ATOM 1492 C C . GLU A 1 185 ? -25.775 19.075 53.262 1.00 64.69 185 GLU A C 1
ATOM 1494 O O . GLU A 1 185 ? -25.094 18.924 52.247 1.00 64.69 185 GLU A O 1
ATOM 1499 N N . LEU A 1 186 ? -27.084 18.792 53.275 1.00 67.31 186 LEU A N 1
ATOM 1500 C CA . LEU A 1 186 ? -27.811 18.319 52.093 1.00 67.31 186 LEU A CA 1
ATOM 1501 C C . LEU A 1 186 ? -27.808 19.349 50.947 1.00 67.31 186 LEU A C 1
ATOM 1503 O O . LEU A 1 186 ? -27.661 18.972 49.784 1.00 67.31 186 LEU A O 1
ATOM 1507 N N . ALA A 1 187 ? -27.947 20.645 51.246 1.00 68.94 187 ALA A N 1
ATOM 1508 C CA . ALA A 1 187 ? -27.906 21.698 50.230 1.00 68.94 187 ALA A CA 1
ATOM 1509 C C . ALA A 1 187 ? -26.509 21.855 49.598 1.00 68.94 187 ALA A C 1
ATOM 1511 O O . ALA A 1 187 ? -26.407 22.049 48.386 1.00 68.94 187 ALA A O 1
ATOM 1512 N N . GLU A 1 188 ? -25.442 21.726 50.392 1.00 73.75 188 GLU A N 1
ATOM 1513 C CA . GLU A 1 188 ? -24.056 21.744 49.907 1.00 73.75 188 GLU A CA 1
ATOM 1514 C C . GLU A 1 188 ? -23.761 20.520 49.018 1.00 73.75 188 GLU A C 1
ATOM 1516 O O . GLU A 1 188 ? -23.244 20.685 47.911 1.00 73.75 188 GLU A O 1
ATOM 1521 N N . ALA A 1 189 ? -24.202 19.319 49.412 1.00 69.81 189 ALA A N 1
ATOM 1522 C CA . ALA A 1 189 ? -24.068 18.104 48.600 1.00 69.81 189 ALA A CA 1
ATOM 1523 C C . ALA A 1 189 ? -24.854 18.166 47.270 1.00 69.81 189 ALA A C 1
ATOM 1525 O O . ALA A 1 189 ? -24.356 17.737 46.226 1.00 69.81 189 ALA A O 1
ATOM 1526 N N . VAL A 1 190 ? -26.069 18.732 47.275 1.00 69.94 190 VAL A N 1
ATOM 1527 C CA . VAL A 1 190 ? -26.870 18.937 46.052 1.00 69.94 190 VAL A CA 1
ATOM 1528 C C . VAL A 1 190 ? -26.216 19.961 45.116 1.00 69.94 190 VAL A C 1
ATOM 1530 O O . VAL A 1 190 ? -26.211 19.757 43.900 1.00 69.94 190 VAL A O 1
ATOM 1533 N N . ALA A 1 191 ? -25.624 21.031 45.658 1.00 71.75 191 ALA A N 1
ATOM 1534 C CA . ALA A 1 191 ? -24.881 22.011 44.868 1.00 71.75 191 ALA A CA 1
ATOM 1535 C C . ALA A 1 191 ? -23.616 21.403 44.233 1.00 71.75 191 ALA A C 1
ATOM 1537 O O . ALA A 1 191 ? -23.354 21.634 43.049 1.00 71.75 191 ALA A O 1
ATOM 1538 N N . GLU A 1 192 ? -22.868 20.578 44.976 1.00 72.94 192 GLU A N 1
ATOM 1539 C CA . GLU A 1 192 ? -21.711 19.869 44.423 1.00 72.94 192 GLU A CA 1
ATOM 1540 C C . GLU A 1 192 ? -22.136 18.917 43.293 1.00 72.94 192 GLU A C 1
ATOM 1542 O O . GLU A 1 192 ? -21.583 18.991 42.193 1.00 72.94 192 GLU A O 1
ATOM 1547 N N . TYR A 1 193 ? -23.167 18.091 43.509 1.00 71.50 193 TYR A N 1
ATOM 1548 C CA . TYR A 1 193 ? -23.667 17.156 42.495 1.00 71.50 193 TYR A CA 1
ATOM 1549 C C . TYR A 1 193 ? -24.147 17.865 41.217 1.00 71.50 193 TYR A C 1
ATOM 1551 O O . TYR A 1 193 ? -23.891 17.386 40.112 1.00 71.50 193 TYR A O 1
ATOM 1559 N N . GLY A 1 194 ? -24.778 19.039 41.349 1.00 75.06 194 GLY A N 1
ATOM 1560 C CA . GLY A 1 194 ? -25.124 19.901 40.215 1.00 75.06 194 GLY A CA 1
ATOM 1561 C C . GLY A 1 194 ? -23.895 20.314 39.400 1.00 75.06 194 GLY A C 1
ATOM 1562 O O . GLY A 1 194 ? -23.863 20.107 38.187 1.00 75.06 194 GLY A O 1
ATOM 1563 N N . SER A 1 195 ? -22.841 20.801 40.065 1.00 77.19 195 SER A N 1
ATOM 1564 C CA . SER A 1 195 ? -21.591 21.193 39.391 1.00 77.19 195 SER A CA 1
ATOM 1565 C C . SER A 1 195 ? -20.879 20.016 38.700 1.00 77.19 195 SER A C 1
ATOM 1567 O O . SER A 1 195 ? -20.317 20.171 37.613 1.00 77.19 195 SER A O 1
ATOM 1569 N N . GLN A 1 196 ? -20.954 18.810 39.279 1.00 74.69 196 GLN A N 1
ATOM 1570 C CA . GLN A 1 196 ? -20.428 17.587 38.665 1.00 74.69 196 GLN A CA 1
ATOM 1571 C C . GLN A 1 196 ? -21.235 17.175 37.418 1.00 74.69 196 GLN A C 1
ATOM 1573 O O . GLN A 1 196 ? -20.657 16.665 36.455 1.00 74.69 196 GLN A O 1
ATOM 1578 N N . LEU A 1 197 ? -22.552 17.424 37.400 1.00 76.25 197 LEU A N 1
ATOM 1579 C CA . LEU A 1 197 ? -23.410 17.177 36.239 1.00 76.25 197 LEU A CA 1
ATOM 1580 C C . LEU A 1 197 ? -23.062 18.117 35.071 1.00 76.25 197 LEU A C 1
ATOM 1582 O O . LEU A 1 197 ? -22.812 17.639 33.964 1.00 76.25 197 LEU A O 1
ATOM 1586 N N . GLU A 1 198 ? -22.957 19.424 35.334 1.00 82.75 198 GLU A N 1
ATOM 1587 C CA . GLU A 1 198 ? -22.559 20.440 34.345 1.00 82.75 198 GLU A CA 1
ATOM 1588 C C . GLU A 1 198 ? -21.179 20.129 33.738 1.00 82.75 198 GLU A C 1
ATOM 1590 O O . GLU A 1 198 ? -21.001 20.148 32.516 1.00 82.75 198 GLU A O 1
ATOM 1595 N N . ALA A 1 199 ? -20.206 19.755 34.579 1.00 80.19 199 ALA A N 1
ATOM 1596 C CA . ALA A 1 199 ? -18.882 19.336 34.127 1.00 80.19 199 ALA A CA 1
ATOM 1597 C C . ALA A 1 199 ? -18.937 18.087 33.225 1.00 80.19 199 ALA A C 1
ATOM 1599 O O . ALA A 1 199 ? -18.204 18.000 32.235 1.00 80.19 199 ALA A O 1
ATOM 1600 N N . ARG A 1 200 ? -19.826 17.127 33.522 1.00 82.12 200 ARG A N 1
ATOM 1601 C CA . ARG A 1 200 ? -20.010 15.918 32.704 1.00 82.12 200 ARG A CA 1
ATOM 1602 C C . ARG A 1 200 ? -20.608 16.236 31.333 1.00 82.12 200 ARG A C 1
ATOM 1604 O O . ARG A 1 200 ? -20.165 15.662 30.340 1.00 82.12 200 ARG A O 1
ATOM 1611 N N . GLU A 1 201 ? -21.579 17.143 31.258 1.00 89.19 201 GLU A N 1
ATOM 1612 C CA . GLU A 1 201 ? -22.189 17.566 29.989 1.00 89.19 201 GLU A CA 1
ATOM 1613 C C . GLU A 1 201 ? -21.202 18.361 29.118 1.00 89.19 201 GLU A C 1
ATOM 1615 O O . GLU A 1 201 ? -21.086 18.101 27.917 1.00 89.19 201 GLU A O 1
ATOM 1620 N N . ALA A 1 202 ? -20.397 19.240 29.724 1.00 90.38 202 ALA A N 1
ATOM 1621 C CA . ALA A 1 202 ? -19.309 19.934 29.033 1.00 90.38 202 ALA A CA 1
ATOM 1622 C C . ALA A 1 202 ? -18.264 18.956 28.456 1.00 90.38 202 ALA A C 1
ATOM 1624 O O . ALA A 1 202 ? -17.850 19.094 27.300 1.00 90.38 202 ALA A O 1
ATOM 1625 N N . LEU A 1 203 ? -17.874 17.929 29.223 1.00 87.25 203 LEU A N 1
ATOM 1626 C CA . LEU A 1 203 ? -16.973 16.868 28.759 1.00 87.25 203 LEU A CA 1
ATOM 1627 C C . LEU A 1 203 ? -17.602 16.002 27.658 1.00 87.25 203 LEU A C 1
ATOM 1629 O O . LEU A 1 203 ? -16.898 15.610 26.725 1.00 87.25 203 LEU A O 1
ATOM 1633 N N . GLN A 1 204 ? -18.906 15.718 27.716 1.00 90.50 204 GLN A N 1
ATOM 1634 C CA . GLN A 1 204 ? -19.591 14.988 26.648 1.00 90.50 204 GLN A CA 1
ATOM 1635 C C . GLN A 1 204 ? -19.579 15.786 25.332 1.00 90.50 204 GLN A C 1
ATOM 1637 O O . GLN A 1 204 ? -19.173 15.250 24.300 1.00 90.50 204 GLN A O 1
ATOM 1642 N N . SER A 1 205 ? -19.909 17.079 25.384 1.00 92.00 205 SER A N 1
ATOM 1643 C CA . SER A 1 205 ? -19.854 17.988 24.228 1.00 92.00 205 SER A CA 1
ATOM 1644 C C . SER A 1 205 ? -18.448 18.064 23.607 1.00 92.00 205 SER A C 1
ATOM 1646 O O . SER A 1 205 ? -18.292 17.975 22.386 1.00 92.00 205 SER A O 1
ATOM 1648 N N . GLN A 1 206 ? -17.390 18.120 24.429 1.00 92.31 206 GLN A N 1
ATOM 1649 C CA . GLN A 1 206 ? -16.009 18.048 23.930 1.00 92.31 206 GLN A CA 1
ATOM 1650 C C . GLN A 1 206 ? -15.689 16.715 23.236 1.00 92.31 206 GLN A C 1
ATOM 1652 O O . GLN A 1 206 ? -15.051 16.721 22.184 1.00 92.31 206 GLN A O 1
ATOM 1657 N N . ASN A 1 207 ? -16.149 15.579 23.771 1.00 89.25 207 ASN A N 1
ATOM 1658 C CA . ASN A 1 207 ? -15.950 14.271 23.137 1.00 89.25 207 ASN A CA 1
ATOM 1659 C C . ASN A 1 207 ? -16.666 14.161 21.779 1.00 89.25 207 ASN A C 1
ATOM 1661 O O . ASN A 1 207 ? -16.119 13.584 20.839 1.00 89.25 207 ASN A O 1
ATOM 1665 N N . GLU A 1 208 ? -17.865 14.731 21.651 1.00 93.75 208 GLU A N 1
ATOM 1666 C CA . GLU A 1 208 ? -18.611 14.765 20.388 1.00 93.75 208 GLU A CA 1
ATOM 1667 C C . GLU A 1 208 ? -17.907 15.645 19.336 1.00 93.75 208 GLU A C 1
ATOM 1669 O O . GLU A 1 208 ? -17.755 15.224 18.186 1.00 93.75 208 GLU A O 1
ATOM 1674 N N . MET A 1 209 ? -17.365 16.805 19.731 1.00 93.94 209 MET A N 1
ATOM 1675 C CA . MET A 1 209 ? -16.534 17.636 18.844 1.00 93.94 209 MET A CA 1
ATOM 1676 C C . MET A 1 209 ? -15.242 16.933 18.403 1.00 93.94 209 MET A C 1
ATOM 1678 O O . MET A 1 209 ? -14.889 17.006 17.226 1.00 93.94 209 MET A O 1
ATOM 1682 N N . LEU A 1 210 ? -14.548 16.238 19.312 1.00 92.31 210 LEU A N 1
ATOM 1683 C CA . LEU A 1 210 ? -13.297 15.534 19.002 1.00 92.31 210 LEU A CA 1
ATOM 1684 C C . LEU A 1 210 ? -13.511 14.400 17.990 1.00 92.31 210 LEU A C 1
ATOM 1686 O O . LEU A 1 210 ? -12.763 14.320 17.015 1.00 92.31 210 LEU A O 1
ATOM 1690 N N . ARG A 1 211 ? -14.576 13.598 18.140 1.00 92.62 211 ARG A N 1
ATOM 1691 C CA . ARG A 1 211 ? -14.969 12.581 17.142 1.00 92.62 211 ARG A CA 1
ATOM 1692 C C . ARG A 1 211 ? -15.227 13.204 15.768 1.00 92.62 211 ARG A C 1
ATOM 1694 O O . ARG A 1 211 ? -14.716 12.724 14.761 1.00 92.62 211 ARG A O 1
ATOM 1701 N N . ALA A 1 212 ? -15.940 14.331 15.731 1.00 94.06 212 ALA A N 1
ATOM 1702 C CA . ALA A 1 212 ? -16.221 15.059 14.495 1.00 94.06 212 ALA A CA 1
ATOM 1703 C C . ALA A 1 212 ? -14.991 15.767 13.882 1.00 94.06 212 ALA A C 1
ATOM 1705 O O . ALA A 1 212 ? -15.073 16.253 12.748 1.00 94.06 212 ALA A O 1
ATOM 1706 N N . GLU A 1 213 ? -13.862 15.876 14.591 1.00 93.81 213 GLU A N 1
ATOM 1707 C CA . GLU A 1 213 ? -12.563 16.195 13.983 1.00 93.81 213 GLU A CA 1
ATOM 1708 C C . GLU A 1 213 ? -11.818 14.941 13.512 1.00 93.81 213 GLU A C 1
ATOM 1710 O O . GLU A 1 213 ? -11.175 14.981 12.465 1.00 93.81 213 GLU A O 1
ATOM 1715 N N . GLU A 1 214 ? -11.883 13.846 14.269 1.00 93.19 214 GLU A N 1
ATOM 1716 C CA . GLU A 1 214 ? -11.228 12.572 13.961 1.00 93.19 214 GLU A CA 1
ATOM 1717 C C . GLU A 1 214 ? -11.739 11.985 12.636 1.00 93.19 214 GLU A C 1
ATOM 1719 O O . GLU A 1 214 ? -10.936 11.703 11.748 1.00 93.19 214 GLU A O 1
ATOM 1724 N N . GLU A 1 215 ? -13.058 11.963 12.418 1.00 94.62 215 GLU A N 1
ATOM 1725 C CA . GLU A 1 215 ? -13.674 11.580 11.136 1.00 94.62 215 GLU A CA 1
ATOM 1726 C C . GLU A 1 215 ? -13.158 12.434 9.958 1.00 94.62 215 GLU A C 1
ATOM 1728 O O . GLU A 1 215 ? -12.833 11.912 8.890 1.00 94.62 215 GLU A O 1
ATOM 1733 N N . LYS A 1 216 ? -13.008 13.752 10.158 1.00 95.00 216 LYS A N 1
ATOM 1734 C CA . LYS A 1 216 ? -12.483 14.684 9.137 1.00 95.00 216 LYS A CA 1
ATOM 1735 C C . LYS A 1 216 ? -10.978 14.541 8.909 1.00 95.00 216 LYS A C 1
ATOM 1737 O O . LYS A 1 216 ? -10.485 14.945 7.854 1.00 95.00 216 LYS A O 1
ATOM 1742 N N . ARG A 1 217 ? -10.230 14.025 9.890 1.00 93.31 217 ARG A N 1
ATOM 1743 C CA . ARG A 1 217 ? -8.817 13.656 9.728 1.00 93.31 217 ARG A CA 1
ATOM 1744 C C . ARG A 1 217 ? -8.709 12.352 8.943 1.00 93.31 217 ARG A C 1
ATOM 1746 O O . ARG A 1 217 ? -7.930 12.318 7.997 1.00 93.31 217 ARG A O 1
ATOM 1753 N N . GLN A 1 218 ? -9.534 11.350 9.254 1.00 93.25 218 GLN A N 1
ATOM 1754 C CA . GLN A 1 218 ? -9.548 10.071 8.542 1.00 93.25 218 GLN A CA 1
ATOM 1755 C C . GLN A 1 218 ? -9.890 10.243 7.057 1.00 93.25 218 GLN A C 1
ATOM 1757 O O . GLN A 1 218 ? -9.104 9.827 6.215 1.00 93.25 218 GLN A O 1
ATOM 1762 N N . GLN A 1 219 ? -10.965 10.969 6.724 1.00 94.94 219 GLN A N 1
ATOM 1763 C CA . GLN A 1 219 ? -11.346 11.234 5.325 1.00 94.94 219 GLN A CA 1
ATOM 1764 C C . GLN A 1 219 ? -10.193 11.829 4.495 1.00 94.94 219 GLN A C 1
ATOM 1766 O O . GLN A 1 219 ? -9.991 11.451 3.344 1.00 94.94 219 GLN A O 1
ATOM 1771 N N . LYS A 1 220 ? -9.386 12.718 5.089 1.00 95.00 220 LYS A N 1
ATOM 1772 C CA . LYS A 1 220 ? -8.211 13.308 4.425 1.00 95.00 220 LYS A CA 1
ATOM 1773 C C . LYS A 1 220 ? -7.039 12.340 4.278 1.00 95.00 220 LYS A C 1
ATOM 1775 O O . LYS A 1 220 ? -6.261 12.491 3.341 1.00 95.00 220 LYS A O 1
ATOM 1780 N N . LEU A 1 221 ? -6.882 11.379 5.190 1.00 94.00 221 LEU A N 1
ATOM 1781 C CA . LEU A 1 221 ? -5.896 10.307 5.036 1.00 94.00 221 LEU A CA 1
ATOM 1782 C C . LEU A 1 221 ? -6.294 9.395 3.870 1.00 94.00 221 LEU A C 1
ATOM 1784 O O . LEU A 1 221 ? -5.455 9.133 3.012 1.00 94.00 221 LEU A O 1
ATOM 1788 N N . ASP A 1 222 ? -7.572 9.020 3.779 1.00 94.06 222 ASP A N 1
ATOM 1789 C CA . ASP A 1 222 ? -8.111 8.183 2.699 1.00 94.06 222 ASP A CA 1
ATOM 1790 C C . ASP A 1 222 ? -7.946 8.863 1.316 1.00 94.06 222 ASP A C 1
ATOM 1792 O O . ASP A 1 222 ? -7.506 8.242 0.342 1.00 94.06 222 ASP A O 1
ATOM 1796 N N . GLU A 1 223 ? -8.234 10.171 1.226 1.00 95.31 223 GLU A N 1
ATOM 1797 C CA . GLU A 1 223 ? -8.017 10.991 0.020 1.00 95.31 223 GLU A CA 1
ATOM 1798 C C . GLU A 1 223 ? -6.540 11.022 -0.417 1.00 95.31 223 GLU A C 1
ATOM 1800 O O . GLU A 1 223 ? -6.235 10.846 -1.606 1.00 95.31 223 GLU A O 1
ATOM 1805 N N . LEU A 1 224 ? -5.626 11.230 0.539 1.00 92.62 224 LEU A N 1
ATOM 1806 C CA . LEU A 1 224 ? -4.181 11.290 0.303 1.00 92.62 224 LEU A CA 1
ATOM 1807 C C . LEU A 1 224 ? -3.596 9.923 -0.065 1.00 92.62 224 LEU A C 1
ATOM 1809 O O . LEU A 1 224 ? -2.749 9.851 -0.957 1.00 92.62 224 LEU A O 1
ATOM 1813 N N . GLU A 1 225 ? -4.057 8.833 0.556 1.00 93.06 225 GLU A N 1
ATOM 1814 C CA . GLU A 1 225 ? -3.617 7.482 0.201 1.00 93.06 225 GLU A CA 1
ATOM 1815 C C . GLU A 1 225 ? -3.989 7.168 -1.253 1.00 93.06 225 GLU A C 1
ATOM 1817 O O . GLU A 1 225 ? -3.138 6.748 -2.044 1.00 93.06 225 GLU A O 1
ATOM 1822 N N . ALA A 1 226 ? -5.225 7.477 -1.655 1.00 94.81 226 ALA A N 1
ATOM 1823 C CA . ALA A 1 226 ? -5.675 7.300 -3.030 1.00 94.81 226 ALA A CA 1
ATOM 1824 C C . ALA A 1 226 ? -4.851 8.141 -4.033 1.00 94.81 226 ALA A C 1
ATOM 1826 O O . ALA A 1 226 ? -4.614 7.699 -5.161 1.00 94.81 226 ALA A O 1
ATOM 1827 N N . GLU A 1 227 ? -4.377 9.335 -3.656 1.00 94.56 227 GLU A N 1
ATOM 1828 C CA . GLU A 1 227 ? -3.468 10.134 -4.493 1.00 94.56 227 GLU A CA 1
ATOM 1829 C C . GLU A 1 227 ? -2.044 9.561 -4.553 1.00 94.56 227 GLU A C 1
ATOM 1831 O O . GLU A 1 227 ? -1.434 9.526 -5.630 1.00 94.56 227 GLU A O 1
ATOM 1836 N N . CYS A 1 228 ? -1.530 9.035 -3.440 1.00 92.38 228 CYS A N 1
ATOM 1837 C CA . CYS A 1 228 ? -0.267 8.304 -3.403 1.00 92.38 228 CYS A CA 1
ATOM 1838 C C . CYS A 1 228 ? -0.305 7.059 -4.301 1.00 92.38 228 CYS A C 1
ATOM 1840 O O . CYS A 1 228 ? 0.615 6.871 -5.100 1.00 92.38 228 CYS A O 1
ATOM 1842 N N . GLN A 1 229 ? -1.373 6.258 -4.249 1.00 93.50 229 GLN A N 1
ATOM 1843 C CA . GLN A 1 229 ? -1.550 5.081 -5.107 1.00 93.50 229 GLN A CA 1
ATOM 1844 C C . GLN A 1 229 ? -1.581 5.460 -6.602 1.00 93.50 229 GLN A C 1
ATOM 1846 O O . GLN A 1 229 ? -0.819 4.896 -7.395 1.00 93.50 229 GLN A O 1
ATOM 1851 N N . ARG A 1 230 ? -2.376 6.474 -6.993 1.00 95.06 230 ARG A N 1
ATOM 1852 C CA . ARG A 1 230 ? -2.391 7.015 -8.373 1.00 95.06 230 ARG A CA 1
ATOM 1853 C C . ARG A 1 230 ? -0.998 7.473 -8.818 1.00 95.06 230 ARG A C 1
ATOM 1855 O O . ARG A 1 230 ? -0.553 7.156 -9.921 1.00 95.06 230 ARG A O 1
ATOM 1862 N N . SER A 1 231 ? -0.280 8.175 -7.943 1.00 91.94 231 SER A N 1
ATOM 1863 C CA . SER A 1 231 ? 1.075 8.661 -8.221 1.00 91.94 231 SER A CA 1
ATOM 1864 C C . SER A 1 231 ? 2.070 7.516 -8.431 1.00 91.94 231 SER A C 1
ATOM 1866 O O . SER A 1 231 ? 2.863 7.559 -9.370 1.00 91.94 231 SER A O 1
ATOM 1868 N N . GLN A 1 232 ? 2.018 6.462 -7.610 1.00 93.00 232 GLN A N 1
ATOM 1869 C CA . GLN A 1 232 ? 2.885 5.288 -7.764 1.00 93.00 232 GLN A CA 1
ATOM 1870 C C . GLN A 1 232 ? 2.669 4.572 -9.108 1.00 93.00 232 GLN A C 1
ATOM 1872 O O . GLN A 1 232 ? 3.651 4.178 -9.741 1.00 93.00 232 GLN A O 1
ATOM 1877 N N . GLN A 1 233 ? 1.422 4.463 -9.581 1.00 92.38 233 GLN A N 1
ATOM 1878 C CA . GLN A 1 233 ? 1.103 3.878 -10.890 1.00 92.38 233 GLN A CA 1
ATOM 1879 C C . GLN A 1 233 ? 1.754 4.672 -12.034 1.00 92.38 233 GLN A C 1
ATOM 1881 O O . GLN A 1 233 ? 2.483 4.090 -12.840 1.00 92.38 233 GLN A O 1
ATOM 1886 N N . VAL A 1 234 ? 1.608 6.003 -12.048 1.00 94.19 234 VAL A N 1
ATOM 1887 C CA . VAL A 1 234 ? 2.256 6.879 -13.047 1.00 94.19 234 VAL A CA 1
ATOM 1888 C C . VAL A 1 234 ? 3.786 6.756 -12.998 1.00 94.19 234 VAL A C 1
ATOM 1890 O O . VAL A 1 234 ? 4.433 6.654 -14.040 1.00 94.19 234 VAL A O 1
ATOM 1893 N N . LEU A 1 235 ? 4.384 6.685 -11.802 1.00 90.62 235 LEU A N 1
ATOM 1894 C CA . LEU A 1 235 ? 5.833 6.487 -11.658 1.00 90.62 235 LEU A CA 1
ATOM 1895 C C . LEU A 1 235 ? 6.318 5.095 -12.086 1.00 90.62 235 LEU A C 1
ATOM 1897 O O . LEU A 1 235 ? 7.503 4.932 -12.383 1.00 90.62 235 LEU A O 1
ATOM 1901 N N . SER A 1 236 ? 5.448 4.084 -12.101 1.00 89.69 236 SER A N 1
ATOM 1902 C CA . SER A 1 236 ? 5.791 2.755 -12.615 1.00 89.69 236 SER A CA 1
ATOM 1903 C C . SER A 1 236 ? 5.862 2.755 -14.146 1.00 89.69 236 SER A C 1
ATOM 1905 O O . SER A 1 236 ? 6.849 2.268 -14.699 1.00 89.69 236 SER A O 1
ATOM 1907 N N . GLN A 1 237 ? 4.902 3.414 -14.809 1.00 91.31 237 GLN A N 1
ATOM 1908 C CA . GLN A 1 237 ? 4.871 3.578 -16.263 1.00 91.31 237 GLN A CA 1
ATOM 1909 C C . GLN A 1 237 ? 6.083 4.373 -16.760 1.00 91.31 237 GLN A C 1
ATOM 1911 O O . GLN A 1 237 ? 6.875 3.848 -17.537 1.00 91.31 237 GLN A O 1
ATOM 1916 N N . LEU A 1 238 ? 6.320 5.573 -16.211 1.00 89.62 238 LEU A N 1
ATOM 1917 C CA . LEU A 1 238 ? 7.432 6.441 -16.630 1.00 89.62 238 LEU A CA 1
ATOM 1918 C C . LEU A 1 238 ? 8.813 5.766 -16.509 1.00 89.62 238 LEU A C 1
ATOM 1920 O O . LEU A 1 238 ? 9.737 6.093 -17.252 1.00 89.62 238 LEU A O 1
ATOM 1924 N N . ARG A 1 239 ? 8.980 4.802 -15.592 1.00 89.50 239 ARG A N 1
ATOM 1925 C CA . ARG A 1 239 ? 10.220 4.012 -15.457 1.00 89.50 239 ARG A CA 1
ATOM 1926 C C . ARG A 1 239 ? 10.340 2.881 -16.477 1.00 89.50 239 ARG A C 1
ATOM 1928 O O . ARG A 1 239 ? 11.462 2.459 -16.751 1.00 89.50 239 ARG A O 1
ATOM 1935 N N . SER A 1 240 ? 9.230 2.392 -17.026 1.00 88.06 240 SER A N 1
ATOM 1936 C CA . SER A 1 240 ? 9.245 1.546 -18.222 1.00 88.06 240 SER A CA 1
ATOM 1937 C C . SER A 1 240 ? 9.693 2.379 -19.421 1.00 88.06 240 SER A C 1
ATOM 1939 O O . SER A 1 240 ? 10.688 2.044 -20.062 1.00 88.06 240 SER A O 1
ATOM 1941 N N . ASP A 1 241 ? 9.055 3.533 -19.622 1.00 85.50 241 ASP A N 1
ATOM 1942 C CA . ASP A 1 241 ? 9.319 4.445 -20.739 1.00 85.50 241 ASP A CA 1
ATOM 1943 C C . ASP A 1 241 ? 10.788 4.918 -20.756 1.00 85.50 241 ASP A C 1
ATOM 1945 O O . ASP A 1 241 ? 11.436 4.929 -21.800 1.00 85.50 241 ASP A O 1
ATOM 1949 N N . VAL A 1 242 ? 11.376 5.243 -19.596 1.00 86.12 242 VAL A N 1
ATOM 1950 C CA . VAL A 1 242 ? 12.805 5.610 -19.494 1.00 86.12 242 VAL A CA 1
ATOM 1951 C C . VAL A 1 242 ? 13.741 4.439 -19.837 1.00 86.12 242 VAL A C 1
ATOM 1953 O O . VAL A 1 242 ? 14.739 4.650 -20.526 1.00 86.12 242 VAL A O 1
ATOM 1956 N N . LYS A 1 243 ? 13.431 3.202 -19.419 1.00 83.50 243 LYS A N 1
ATOM 1957 C CA . LYS A 1 243 ? 14.235 2.010 -19.773 1.00 83.50 243 LYS A CA 1
ATOM 1958 C C . LYS A 1 243 ? 14.176 1.692 -21.264 1.00 83.50 243 LYS A C 1
ATOM 1960 O O . LYS A 1 243 ? 15.188 1.284 -21.841 1.00 83.50 243 LYS A O 1
ATOM 1965 N N . GLU A 1 244 ? 13.003 1.880 -21.865 1.00 78.50 244 GLU A N 1
ATOM 1966 C CA . GLU A 1 244 ? 12.809 1.840 -23.310 1.00 78.50 244 GLU A CA 1
ATOM 1967 C C . GLU A 1 244 ? 13.768 2.855 -23.942 1.00 78.50 244 GLU A C 1
ATOM 1969 O O . GLU A 1 244 ? 14.753 2.462 -24.567 1.00 78.50 244 GLU A O 1
ATOM 1974 N N . GLN A 1 245 ? 13.594 4.147 -23.639 1.00 73.12 245 GLN A N 1
ATOM 1975 C CA . GLN A 1 245 ? 14.419 5.241 -24.156 1.00 73.12 245 GLN A CA 1
ATOM 1976 C C . GLN A 1 245 ? 15.929 4.976 -24.010 1.00 73.12 245 GLN A C 1
ATOM 1978 O O . GLN A 1 245 ? 16.651 5.126 -24.987 1.00 73.12 245 GLN A O 1
ATOM 1983 N N . ASP A 1 246 ? 16.440 4.529 -22.857 1.00 73.50 246 ASP A N 1
ATOM 1984 C CA . ASP A 1 246 ? 17.879 4.253 -22.662 1.00 73.50 246 ASP A CA 1
ATOM 1985 C C . ASP A 1 246 ? 18.426 3.074 -23.474 1.00 73.50 246 ASP A C 1
ATOM 1987 O O . ASP A 1 246 ? 19.624 3.015 -23.781 1.00 73.50 246 ASP A O 1
ATOM 1991 N N . THR A 1 247 ? 17.566 2.144 -23.875 1.00 72.19 247 THR A N 1
ATOM 1992 C CA . THR A 1 247 ? 17.893 1.130 -24.887 1.00 72.19 247 THR A CA 1
ATOM 1993 C C . THR A 1 247 ? 17.966 1.786 -26.269 1.00 72.19 247 THR A C 1
ATOM 1995 O O . THR A 1 247 ? 18.948 1.624 -26.993 1.00 72.19 247 THR A O 1
ATOM 1998 N N . LEU A 1 248 ? 16.999 2.654 -26.572 1.00 66.81 248 LEU A N 1
ATOM 1999 C CA . LEU A 1 248 ? 16.900 3.460 -27.793 1.00 66.81 248 LEU A CA 1
ATOM 2000 C C . LEU A 1 248 ? 17.883 4.661 -27.840 1.00 66.81 248 LEU A C 1
ATOM 2002 O O . LEU A 1 248 ? 17.787 5.503 -28.729 1.00 66.81 248 LEU A O 1
ATOM 2006 N N . ARG A 1 249 ? 18.865 4.740 -26.929 1.00 61.62 249 ARG A N 1
ATOM 2007 C CA . ARG A 1 249 ? 19.888 5.808 -26.857 1.00 61.62 249 ARG A CA 1
ATOM 2008 C C . ARG A 1 249 ? 21.322 5.305 -26.922 1.00 61.62 249 ARG A C 1
ATOM 2010 O O . ARG A 1 249 ? 22.110 5.877 -27.671 1.00 61.62 249 ARG A O 1
ATOM 2017 N N . ARG A 1 250 ? 21.642 4.222 -26.192 1.00 69.50 250 ARG A N 1
ATOM 2018 C CA . ARG A 1 250 ? 22.854 3.409 -26.444 1.00 69.50 250 ARG A CA 1
ATOM 2019 C C . ARG A 1 250 ? 22.937 3.046 -27.925 1.00 69.50 250 ARG A C 1
ATOM 2021 O O . ARG A 1 250 ? 24.000 3.120 -28.519 1.00 69.50 250 ARG A O 1
ATOM 2028 N N . PHE A 1 251 ? 21.756 2.843 -28.503 1.00 59.22 251 PHE A N 1
ATOM 2029 C CA . PHE A 1 251 ? 21.431 3.091 -29.894 1.00 59.22 251 PHE A CA 1
ATOM 2030 C C . PHE A 1 251 ? 22.240 4.158 -30.651 1.00 59.22 251 PHE A C 1
ATOM 2032 O O . PHE A 1 251 ? 23.183 3.869 -31.371 1.00 59.22 251 PHE A O 1
ATOM 2039 N N . TRP A 1 252 ? 21.792 5.409 -30.583 1.00 55.88 252 TRP A N 1
ATOM 2040 C CA . TRP A 1 252 ? 22.058 6.411 -31.611 1.00 55.88 252 TRP A CA 1
ATOM 2041 C C . TRP A 1 252 ? 23.537 6.781 -31.671 1.00 55.88 252 TRP A C 1
ATOM 2043 O O . TRP A 1 252 ? 24.080 7.086 -32.736 1.00 55.88 252 TRP A O 1
ATOM 2053 N N . TRP A 1 253 ? 24.179 6.690 -30.508 1.00 59.38 253 TRP A N 1
ATOM 2054 C CA . TRP A 1 253 ? 25.545 7.104 -30.269 1.00 59.38 253 TRP A CA 1
ATOM 2055 C C . TRP A 1 253 ? 26.585 6.351 -31.081 1.00 59.38 253 TRP A C 1
ATOM 2057 O O . TRP A 1 253 ? 27.446 7.012 -31.662 1.00 59.38 253 TRP A O 1
ATOM 2067 N N . SER A 1 254 ? 26.511 5.024 -31.196 1.00 58.81 254 SER A N 1
ATOM 2068 C CA . SER A 1 254 ? 27.494 4.320 -32.026 1.00 58.81 254 SER A CA 1
ATOM 2069 C C . SER A 1 254 ? 27.213 4.480 -33.527 1.00 58.81 254 SER A C 1
ATOM 2071 O O . SER A 1 254 ? 28.151 4.377 -34.304 1.00 58.81 254 SER A O 1
ATOM 2073 N N . TYR A 1 255 ? 25.979 4.800 -33.958 1.00 51.81 255 TYR A N 1
ATOM 2074 C CA . TYR A 1 255 ? 25.493 4.434 -35.304 1.00 51.81 255 TYR A CA 1
ATOM 2075 C C . TYR A 1 255 ? 25.134 5.571 -36.246 1.00 51.81 255 TYR A C 1
ATOM 2077 O O . TYR A 1 255 ? 25.012 5.336 -37.454 1.00 51.81 255 TYR A O 1
ATOM 2085 N N . HIS A 1 256 ? 25.011 6.805 -35.749 1.00 56.81 256 HIS A N 1
ATOM 2086 C CA . HIS A 1 256 ? 24.682 7.961 -36.592 1.00 56.81 256 HIS A CA 1
ATOM 2087 C C . HIS A 1 256 ? 25.621 8.097 -37.817 1.00 56.81 256 HIS A C 1
ATOM 2089 O O . HIS A 1 256 ? 25.240 8.665 -38.840 1.00 56.81 256 HIS A O 1
ATOM 2095 N N . LYS A 1 257 ? 26.842 7.543 -37.734 1.00 56.66 257 LYS A N 1
ATOM 2096 C CA . LYS A 1 257 ? 27.864 7.523 -38.790 1.00 56.66 257 LYS A CA 1
ATOM 2097 C C . LYS A 1 257 ? 27.473 6.754 -40.062 1.00 56.66 257 LYS A C 1
ATOM 2099 O O . LYS A 1 257 ? 27.926 7.133 -41.138 1.00 56.66 257 LYS A O 1
ATOM 2104 N N . MET A 1 258 ? 26.655 5.698 -39.973 1.00 59.28 258 MET A N 1
ATOM 2105 C CA . MET A 1 258 ? 26.326 4.826 -41.124 1.00 59.28 258 MET A CA 1
ATOM 2106 C C . MET A 1 258 ? 24.919 5.043 -41.699 1.00 59.28 258 MET A C 1
ATOM 2108 O O . MET A 1 258 ? 24.532 4.349 -42.644 1.00 59.28 258 MET A O 1
ATOM 2112 N N . ALA A 1 259 ? 24.176 6.045 -41.215 1.00 63.00 259 ALA A N 1
ATOM 2113 C CA . ALA A 1 259 ? 22.914 6.469 -41.829 1.00 63.00 259 ALA A CA 1
ATOM 2114 C C . ALA A 1 259 ? 23.005 6.662 -43.369 1.00 63.00 259 ALA A C 1
ATOM 2116 O O . ALA A 1 259 ? 22.115 6.167 -44.066 1.00 63.00 259 ALA A O 1
ATOM 2117 N N . PRO A 1 260 ? 24.096 7.222 -43.949 1.00 64.06 260 PRO A N 1
ATOM 2118 C CA . PRO A 1 260 ? 24.240 7.335 -45.406 1.00 64.06 260 PRO A CA 1
ATOM 2119 C C . PRO A 1 260 ? 24.254 5.997 -46.164 1.00 64.06 260 PRO A C 1
ATOM 2121 O O . PRO A 1 260 ? 23.891 5.950 -47.338 1.00 64.06 260 PRO A O 1
ATOM 2124 N N . ILE A 1 261 ? 24.664 4.897 -45.524 1.00 65.88 261 ILE A N 1
ATOM 2125 C CA . ILE A 1 261 ? 24.688 3.563 -46.146 1.00 65.88 261 ILE A CA 1
ATOM 2126 C C . ILE A 1 261 ? 23.315 2.888 -46.067 1.00 65.88 261 ILE A C 1
ATOM 2128 O O . ILE A 1 261 ? 22.887 2.277 -47.047 1.00 65.88 261 ILE A O 1
ATOM 2132 N N . LEU A 1 262 ? 22.577 3.076 -44.969 1.00 65.12 262 LEU A N 1
ATOM 2133 C CA . LEU A 1 262 ? 21.172 2.662 -44.885 1.00 65.12 262 LEU A CA 1
ATOM 2134 C C . LEU A 1 262 ? 20.310 3.406 -45.918 1.00 65.12 262 LEU A C 1
ATOM 2136 O O . LEU A 1 262 ? 19.514 2.778 -46.615 1.00 65.12 262 LEU A O 1
ATOM 2140 N N . GLU A 1 263 ? 20.534 4.710 -46.108 1.00 66.25 263 GLU A N 1
ATOM 2141 C CA . GLU A 1 263 ? 19.916 5.482 -47.192 1.00 66.25 263 GLU A CA 1
ATOM 2142 C C . GLU A 1 263 ? 20.196 4.898 -48.585 1.00 66.25 263 GLU A C 1
ATOM 2144 O O . GLU A 1 263 ? 19.284 4.811 -49.408 1.00 66.25 263 GLU A O 1
ATOM 2149 N N . CYS A 1 264 ? 21.441 4.503 -48.873 1.00 67.38 264 CYS A N 1
ATOM 2150 C CA . CYS A 1 264 ? 21.793 3.871 -50.147 1.00 67.38 264 CYS A CA 1
ATOM 2151 C C . CYS A 1 264 ? 21.029 2.557 -50.363 1.00 67.38 264 CYS A C 1
ATOM 2153 O O . CYS A 1 264 ? 20.502 2.333 -51.449 1.00 67.38 264 CYS A O 1
ATOM 2155 N N . LEU A 1 265 ? 20.914 1.721 -49.329 1.00 68.12 265 LEU A N 1
ATOM 2156 C CA . LEU A 1 265 ? 20.238 0.423 -49.410 1.00 68.12 265 LEU A CA 1
ATOM 2157 C C . LEU A 1 265 ? 18.717 0.559 -49.571 1.00 68.12 265 LEU A C 1
ATOM 2159 O O . LEU A 1 265 ? 18.123 -0.164 -50.371 1.00 68.12 265 LEU A O 1
ATOM 2163 N N . VAL A 1 266 ? 18.089 1.534 -48.902 1.00 69.31 266 VAL A N 1
ATOM 2164 C CA . VAL A 1 266 ? 16.674 1.885 -49.132 1.00 69.31 266 VAL A CA 1
ATOM 2165 C C . VAL A 1 266 ? 16.455 2.331 -50.585 1.00 69.31 266 VAL A C 1
ATOM 2167 O O . VAL A 1 266 ? 15.505 1.886 -51.227 1.00 69.31 266 VAL A O 1
ATOM 2170 N N . LYS A 1 267 ? 17.368 3.140 -51.143 1.00 72.12 267 LYS A N 1
ATOM 2171 C CA . LYS A 1 267 ? 17.319 3.600 -52.547 1.00 72.12 267 LYS A CA 1
ATOM 2172 C C . LYS A 1 267 ? 17.555 2.475 -53.570 1.00 72.12 267 LYS A C 1
ATOM 2174 O O . LYS A 1 267 ? 17.219 2.653 -54.737 1.00 72.12 267 LYS A O 1
ATOM 2179 N N . TRP A 1 268 ? 18.116 1.329 -53.173 1.00 72.88 268 TRP A N 1
ATOM 2180 C CA . TRP A 1 268 ? 18.329 0.179 -54.067 1.00 72.88 268 TRP A CA 1
ATOM 2181 C C . TRP A 1 268 ? 17.086 -0.704 -54.236 1.00 72.88 268 TRP A C 1
ATOM 2183 O O . TRP A 1 268 ? 16.938 -1.347 -55.273 1.00 72.88 268 TRP A O 1
ATOM 2193 N N . GLY A 1 269 ? 16.178 -0.727 -53.255 1.00 68.44 269 GLY A N 1
ATOM 2194 C CA . GLY A 1 269 ? 14.902 -1.453 -53.309 1.00 68.44 269 GLY A CA 1
ATOM 2195 C C . GLY A 1 269 ? 15.012 -2.978 -53.167 1.00 68.44 269 GLY A C 1
ATOM 2196 O O . GLY A 1 269 ? 14.294 -3.552 -52.351 1.00 68.44 269 GLY A O 1
ATOM 2197 N N . TYR A 1 270 ? 15.910 -3.628 -53.914 1.00 75.19 270 TYR A N 1
ATOM 2198 C CA . TYR A 1 270 ? 16.220 -5.059 -53.810 1.00 75.19 270 TYR A CA 1
ATOM 2199 C C . TYR A 1 270 ? 17.732 -5.293 -53.880 1.00 75.19 270 TYR A C 1
ATOM 2201 O O . TYR A 1 270 ? 18.398 -4.797 -54.791 1.00 75.19 270 TYR A O 1
ATOM 2209 N N . PHE A 1 271 ? 18.281 -6.084 -52.959 1.00 77.88 271 PHE A N 1
ATOM 2210 C CA . PHE A 1 271 ? 19.700 -6.451 -52.965 1.00 77.88 271 PHE A CA 1
ATOM 2211 C C . PHE A 1 271 ? 19.931 -7.913 -52.569 1.00 77.88 271 PHE A C 1
ATOM 2213 O O . PHE A 1 271 ? 19.060 -8.557 -51.989 1.00 77.88 271 PHE A O 1
ATOM 2220 N N . VAL A 1 272 ? 21.116 -8.432 -52.888 1.00 80.50 272 VAL A N 1
ATOM 2221 C CA . VAL A 1 272 ? 21.542 -9.803 -52.570 1.00 80.50 272 VAL A CA 1
ATOM 2222 C C . VAL A 1 272 ? 22.926 -9.788 -51.909 1.00 80.50 272 VAL A C 1
ATOM 2224 O O . VAL A 1 272 ? 23.809 -9.071 -52.396 1.00 80.50 272 VAL A O 1
ATOM 2227 N N . PRO A 1 273 ? 23.150 -10.577 -50.838 1.00 83.12 273 PRO A N 1
ATOM 2228 C CA . PRO A 1 273 ? 24.474 -10.858 -50.307 1.00 83.12 273 PRO A CA 1
ATOM 2229 C C . PRO A 1 273 ? 25.191 -11.912 -51.161 1.00 83.12 273 PRO A C 1
ATOM 2231 O O . PRO A 1 273 ? 24.729 -13.042 -51.330 1.00 83.12 273 PRO A O 1
ATOM 2234 N N . LEU A 1 274 ? 26.342 -11.517 -51.697 1.00 84.12 274 LEU A N 1
ATOM 2235 C CA . LEU A 1 274 ? 27.233 -12.354 -52.492 1.00 84.12 274 LEU A CA 1
ATOM 2236 C C . LEU A 1 274 ? 28.624 -12.397 -51.845 1.00 84.12 274 LEU A C 1
ATOM 2238 O O . LEU A 1 274 ? 29.047 -11.437 -51.196 1.00 84.12 274 LEU A O 1
ATOM 2242 N N . ARG A 1 275 ? 29.366 -13.484 -52.053 1.00 86.06 275 ARG A N 1
ATOM 2243 C CA . ARG A 1 275 ? 30.698 -13.707 -51.484 1.00 86.06 275 ARG A CA 1
ATOM 2244 C C . ARG A 1 275 ? 31.661 -14.315 -52.493 1.00 86.06 275 ARG A C 1
ATOM 2246 O O . ARG A 1 275 ? 31.306 -15.180 -53.292 1.00 86.06 275 ARG A O 1
ATOM 2253 N N . CYS A 1 276 ? 32.909 -13.861 -52.447 1.00 86.12 276 CYS A N 1
ATOM 2254 C CA . CYS A 1 276 ? 34.001 -14.499 -53.167 1.00 86.12 276 CYS A CA 1
ATOM 2255 C C . CYS A 1 276 ? 34.390 -15.793 -52.444 1.00 86.12 276 CYS A C 1
ATOM 2257 O O . CYS A 1 276 ? 34.787 -15.749 -51.278 1.00 86.12 276 CYS A O 1
ATOM 2259 N N . LYS A 1 277 ? 34.288 -16.933 -53.136 1.00 81.00 277 LYS A N 1
ATOM 2260 C CA . LYS A 1 277 ? 34.608 -18.256 -52.571 1.00 81.00 277 LYS A CA 1
ATOM 2261 C C . LYS A 1 277 ? 36.116 -18.532 -52.465 1.00 81.00 277 LYS A C 1
ATOM 2263 O O . LYS A 1 277 ? 36.506 -19.490 -51.803 1.00 81.00 277 LYS A O 1
ATOM 2268 N N . SER A 1 278 ? 36.953 -17.633 -52.989 1.00 81.19 278 SER A N 1
ATOM 2269 C CA . SER A 1 278 ? 38.405 -17.759 -52.912 1.00 81.19 278 SER A CA 1
ATOM 2270 C C . SER A 1 278 ? 38.909 -17.671 -51.478 1.00 81.19 278 SER A C 1
ATOM 2272 O O . SER A 1 278 ? 38.722 -16.652 -50.805 1.00 81.19 278 SER A O 1
ATOM 2274 N N . PHE A 1 279 ? 39.597 -18.727 -51.039 1.00 75.62 279 PHE A N 1
ATOM 2275 C CA . PHE A 1 279 ? 40.076 -18.930 -49.667 1.00 75.62 279 PHE A CA 1
ATOM 2276 C C . PHE A 1 279 ? 40.901 -17.754 -49.113 1.00 75.62 279 PHE A C 1
ATOM 2278 O O . PHE A 1 279 ? 40.794 -17.422 -47.937 1.00 75.62 279 PHE A O 1
ATOM 2285 N N . ALA A 1 280 ? 41.690 -17.089 -49.963 1.00 74.12 280 ALA A N 1
ATOM 2286 C CA . ALA A 1 280 ? 42.523 -15.947 -49.577 1.00 74.12 280 ALA A CA 1
ATOM 2287 C C . ALA A 1 280 ? 41.793 -14.586 -49.602 1.00 74.12 280 ALA A C 1
ATOM 2289 O O . ALA A 1 280 ? 42.371 -13.579 -49.197 1.00 74.12 280 ALA A O 1
ATOM 2290 N N . CYS A 1 281 ? 40.551 -14.533 -50.098 1.00 83.06 281 CYS A N 1
ATOM 2291 C CA . CYS A 1 281 ? 39.772 -13.302 -50.244 1.00 83.06 281 CYS A CA 1
ATOM 2292 C C . CYS A 1 281 ? 38.562 -13.279 -49.304 1.00 83.06 281 CYS A C 1
ATOM 2294 O O . CYS A 1 281 ? 38.435 -12.356 -48.503 1.00 83.06 281 CYS A O 1
ATOM 2296 N N . GLY A 1 282 ? 37.656 -14.259 -49.418 1.00 80.19 282 GLY A N 1
ATOM 2297 C CA . GLY A 1 282 ? 36.436 -14.365 -48.603 1.00 80.19 282 GLY A CA 1
ATOM 2298 C C . GLY A 1 282 ? 35.480 -13.159 -48.643 1.00 80.19 282 GLY A C 1
ATOM 2299 O O . GLY A 1 282 ? 34.526 -13.129 -47.866 1.00 80.19 282 GLY A O 1
ATOM 2300 N N . ALA A 1 283 ? 35.737 -12.160 -49.497 1.00 81.94 283 ALA A N 1
ATOM 2301 C CA . ALA A 1 283 ? 35.089 -10.854 -49.448 1.00 81.94 283 ALA A CA 1
ATOM 2302 C C . ALA A 1 283 ? 33.583 -10.941 -49.721 1.00 81.94 283 ALA A C 1
ATOM 2304 O O . ALA A 1 283 ? 33.144 -11.660 -50.621 1.00 81.94 283 ALA A O 1
ATOM 2305 N N . ARG A 1 284 ? 32.813 -10.177 -48.942 1.00 82.50 284 ARG A N 1
ATOM 2306 C CA . ARG A 1 284 ? 31.349 -10.099 -48.978 1.00 82.50 284 ARG A CA 1
ATOM 2307 C C . ARG A 1 284 ? 30.901 -8.791 -49.616 1.00 82.50 284 ARG A C 1
ATOM 2309 O O . ARG A 1 284 ? 31.502 -7.746 -49.376 1.00 82.50 284 ARG A O 1
ATOM 2316 N N . PHE A 1 285 ? 29.832 -8.854 -50.397 1.00 79.50 285 PHE A N 1
ATOM 2317 C CA . PHE A 1 285 ? 29.293 -7.735 -51.159 1.00 79.50 285 PHE A CA 1
ATOM 2318 C C . PHE A 1 285 ? 27.767 -7.736 -51.088 1.00 79.50 285 PHE A C 1
ATOM 2320 O O . PHE A 1 285 ? 27.136 -8.790 -51.159 1.00 79.50 285 PHE A O 1
ATOM 2327 N N . TRP A 1 286 ? 27.168 -6.549 -51.027 1.00 79.62 286 TRP A N 1
ATOM 2328 C CA . TRP A 1 286 ? 25.746 -6.362 -51.307 1.00 79.62 286 TRP A CA 1
ATOM 2329 C C . TRP A 1 286 ? 25.600 -5.784 -52.707 1.00 79.62 286 TRP A C 1
ATOM 2331 O O . TRP A 1 286 ? 26.200 -4.756 -53.021 1.00 79.62 286 TRP A O 1
ATOM 2341 N N . VAL A 1 287 ? 24.822 -6.454 -53.554 1.00 76.81 287 VAL A N 1
ATOM 2342 C CA . VAL A 1 287 ? 24.606 -6.044 -54.946 1.00 76.81 287 VAL A CA 1
ATOM 2343 C C . VAL A 1 287 ? 23.134 -5.726 -55.158 1.00 76.81 287 VAL A C 1
ATOM 2345 O O . VAL A 1 287 ? 22.275 -6.553 -54.856 1.00 76.81 287 VAL A O 1
ATOM 2348 N N . ASN A 1 288 ? 22.845 -4.533 -55.684 1.00 75.12 288 ASN A N 1
ATOM 2349 C CA . ASN A 1 288 ? 21.508 -4.158 -56.139 1.00 75.12 288 ASN A CA 1
ATOM 2350 C C . ASN A 1 288 ? 21.085 -5.091 -57.287 1.00 75.12 288 ASN A C 1
ATOM 2352 O O . ASN A 1 288 ? 21.744 -5.137 -58.326 1.00 75.12 288 ASN A O 1
ATOM 2356 N N . GLN A 1 289 ? 20.000 -5.839 -57.089 1.00 67.50 289 GLN A N 1
ATOM 2357 C CA . GLN A 1 289 ? 19.519 -6.820 -58.065 1.00 67.50 289 GLN A CA 1
ATOM 2358 C C . GLN A 1 289 ? 18.622 -6.188 -59.145 1.00 67.50 289 GLN A C 1
ATOM 2360 O O . GLN A 1 289 ? 18.446 -6.761 -60.221 1.00 67.50 289 GLN A O 1
ATOM 2365 N N . GLY A 1 290 ? 18.076 -4.996 -58.889 1.00 61.97 290 GLY A N 1
ATOM 2366 C CA . GLY A 1 290 ? 17.104 -4.341 -59.758 1.00 61.97 290 GLY A CA 1
ATOM 2367 C C . GLY A 1 290 ? 15.815 -5.156 -59.925 1.00 61.97 290 GLY A C 1
ATOM 2368 O O . GLY 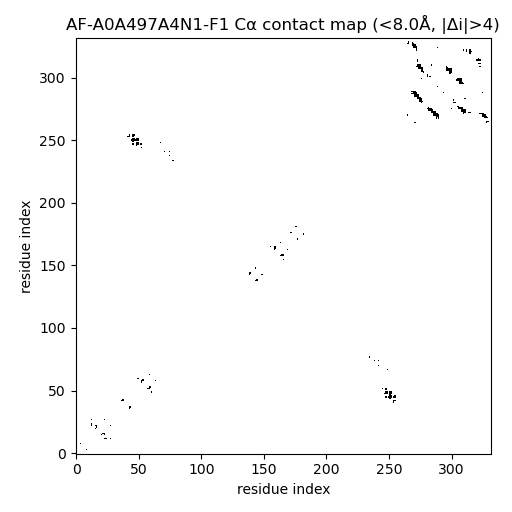A 1 290 ? 15.393 -5.880 -59.027 1.00 61.97 290 GLY A O 1
ATOM 2369 N N . LEU A 1 291 ? 15.183 -5.025 -61.095 1.00 53.84 291 LEU A N 1
ATOM 2370 C CA . LEU A 1 291 ? 13.961 -5.758 -61.474 1.00 53.84 291 LEU A CA 1
ATOM 2371 C C . LEU A 1 291 ? 14.228 -6.939 -62.429 1.00 53.84 291 LEU A C 1
ATOM 2373 O O . LEU A 1 291 ? 13.286 -7.554 -62.922 1.00 53.84 291 LEU A O 1
ATOM 2377 N N . ALA A 1 292 ? 15.494 -7.247 -62.719 1.00 56.00 292 ALA A N 1
ATOM 2378 C CA . ALA A 1 292 ? 15.894 -8.287 -63.665 1.00 56.00 292 ALA A CA 1
ATOM 2379 C C . ALA A 1 292 ? 16.630 -9.435 -62.946 1.00 56.00 292 ALA A C 1
ATOM 2381 O O . ALA A 1 292 ? 17.295 -9.196 -61.937 1.00 56.00 292 ALA A O 1
ATOM 2382 N N . PRO A 1 293 ? 16.575 -10.682 -63.455 1.00 57.00 293 PRO A N 1
ATOM 2383 C CA . PRO A 1 293 ? 17.338 -11.792 -62.889 1.00 57.00 293 PRO A CA 1
ATOM 2384 C C . PRO A 1 293 ? 18.847 -11.565 -63.081 1.00 57.00 293 PRO A C 1
ATOM 2386 O O . PRO A 1 293 ? 19.418 -11.842 -64.140 1.00 57.00 293 PRO A O 1
ATOM 2389 N N . PHE A 1 294 ? 19.486 -11.024 -62.042 1.00 59.28 294 PHE A N 1
ATOM 2390 C CA . PHE A 1 294 ? 20.916 -10.729 -62.005 1.00 59.28 294 PHE A CA 1
ATOM 2391 C C . PHE A 1 294 ? 21.764 -11.982 -62.272 1.00 59.28 294 PHE A C 1
ATOM 2393 O O . PHE A 1 294 ? 21.570 -13.032 -61.660 1.00 59.28 294 PHE A O 1
ATOM 2400 N N . ARG A 1 295 ? 22.735 -11.869 -63.185 1.00 58.47 295 ARG A N 1
ATOM 2401 C CA . ARG A 1 295 ? 23.619 -12.977 -63.567 1.00 58.47 295 ARG A CA 1
ATOM 2402 C C . ARG A 1 295 ? 24.818 -13.045 -62.619 1.00 58.47 295 ARG A C 1
ATOM 2404 O O . ARG A 1 295 ? 25.735 -12.237 -62.734 1.00 58.47 295 ARG A O 1
ATOM 2411 N N . THR A 1 296 ? 24.856 -14.054 -61.751 1.00 56.84 296 THR A N 1
ATOM 2412 C CA . THR A 1 296 ? 25.932 -14.351 -60.775 1.00 56.84 296 THR A CA 1
ATOM 2413 C C . THR A 1 296 ? 27.242 -14.856 -61.409 1.00 56.84 296 THR A C 1
ATOM 2415 O O . THR A 1 296 ? 27.873 -15.798 -60.943 1.00 56.84 296 THR A O 1
ATOM 2418 N N . LYS A 1 297 ? 27.659 -14.256 -62.529 1.00 62.62 297 LYS A N 1
ATOM 2419 C CA . LYS A 1 297 ? 28.879 -14.610 -63.271 1.00 62.62 297 LYS A CA 1
ATOM 2420 C C . LYS A 1 297 ? 29.719 -13.368 -63.556 1.00 62.62 297 LYS A C 1
ATOM 2422 O O . LYS A 1 297 ? 30.010 -13.054 -64.706 1.00 62.62 297 LYS A O 1
ATOM 2427 N N . PHE A 1 298 ? 30.094 -12.669 -62.487 1.00 70.50 298 PHE A N 1
ATOM 2428 C CA . PHE A 1 298 ? 31.110 -11.619 -62.511 1.00 70.50 298 PHE A CA 1
ATOM 2429 C C . PHE A 1 298 ? 32.276 -11.999 -61.592 1.00 70.50 298 PHE A C 1
ATOM 2431 O O . PHE A 1 298 ? 32.096 -12.700 -60.595 1.00 70.50 298 PHE A O 1
ATOM 2438 N N . VAL A 1 299 ? 33.479 -11.565 -61.963 1.00 78.62 299 VAL A N 1
ATOM 2439 C CA . VAL A 1 299 ? 34.710 -11.811 -61.201 1.00 78.62 299 VAL A CA 1
ATOM 2440 C C . VAL A 1 299 ? 34.747 -10.887 -59.982 1.00 78.62 299 VAL A C 1
ATOM 2442 O O . VAL A 1 299 ? 34.326 -9.734 -60.060 1.00 78.62 299 VAL A O 1
ATOM 2445 N N . CYS A 1 300 ? 35.253 -11.387 -58.856 1.00 81.19 300 CYS A N 1
ATOM 2446 C CA . CYS A 1 300 ? 35.362 -10.652 -57.603 1.00 81.19 300 CYS A CA 1
ATOM 2447 C C . CYS A 1 300 ? 36.122 -9.324 -57.772 1.00 81.19 300 CYS A C 1
ATOM 2449 O O . CYS A 1 300 ? 37.319 -9.354 -58.066 1.00 81.19 300 CYS A O 1
ATOM 2451 N N . PRO A 1 301 ? 35.493 -8.161 -57.505 1.00 77.44 301 PRO A N 1
ATOM 2452 C CA . PRO A 1 301 ? 36.134 -6.856 -57.675 1.00 77.44 301 PRO A CA 1
ATOM 2453 C C . PRO A 1 301 ? 37.212 -6.562 -56.617 1.00 77.44 301 PRO A C 1
ATOM 2455 O O . PRO A 1 301 ? 37.924 -5.573 -56.737 1.00 77.44 301 PRO A O 1
ATOM 2458 N N . CYS A 1 302 ? 37.338 -7.400 -55.579 1.00 79.25 302 CYS A N 1
ATOM 2459 C CA . CYS A 1 302 ? 38.362 -7.265 -54.540 1.00 79.25 302 CYS A CA 1
ATOM 2460 C C . CYS A 1 302 ? 39.666 -8.016 -54.870 1.00 79.25 302 CYS A C 1
ATOM 2462 O O . CYS A 1 302 ? 40.734 -7.523 -54.520 1.00 79.25 302 CYS A O 1
ATOM 2464 N N . CYS A 1 303 ? 39.605 -9.177 -55.539 1.00 82.94 303 CYS A N 1
ATOM 2465 C CA . CYS A 1 303 ? 40.798 -9.990 -55.833 1.00 82.94 303 CYS A CA 1
ATOM 2466 C C . CYS A 1 303 ? 41.047 -10.284 -57.320 1.00 82.94 303 CYS A C 1
ATOM 2468 O O . CYS A 1 303 ? 42.174 -10.604 -57.679 1.00 82.94 303 CYS A O 1
ATOM 2470 N N . GLY A 1 304 ? 40.032 -10.217 -58.188 1.00 81.88 304 GLY A N 1
ATOM 2471 C CA . GLY A 1 304 ? 40.163 -10.552 -59.611 1.00 81.88 304 GLY A CA 1
ATOM 2472 C C . GLY A 1 304 ? 40.330 -12.047 -59.940 1.00 81.88 304 GLY A C 1
ATOM 2473 O O . GLY A 1 304 ? 40.477 -12.375 -61.112 1.00 81.88 304 GLY A O 1
ATOM 2474 N N . LEU A 1 305 ? 40.315 -12.949 -58.947 1.00 76.56 305 LEU A N 1
ATOM 2475 C CA . LEU A 1 305 ? 40.691 -14.364 -59.128 1.00 76.56 305 LEU A CA 1
ATOM 2476 C C . LEU A 1 305 ? 39.514 -15.316 -59.390 1.00 76.56 305 LEU A C 1
ATOM 2478 O O . LEU A 1 305 ? 39.621 -16.210 -60.223 1.00 76.56 305 LEU A O 1
ATOM 2482 N N . GLU A 1 306 ? 38.396 -15.145 -58.683 1.00 78.88 306 GLU A N 1
ATOM 2483 C CA . GLU A 1 306 ? 37.250 -16.064 -58.734 1.00 78.88 306 GLU A CA 1
ATOM 2484 C C . GLU A 1 306 ? 35.931 -15.328 -58.966 1.00 78.88 306 GLU A C 1
ATOM 2486 O O . GLU A 1 306 ? 35.812 -14.129 -58.700 1.00 78.88 306 GLU A O 1
ATOM 2491 N N . LEU A 1 307 ? 34.919 -16.062 -59.437 1.00 79.00 307 LEU A N 1
ATOM 2492 C CA . LEU A 1 307 ? 33.549 -15.564 -59.522 1.00 79.00 307 LEU A CA 1
ATOM 2493 C C . LEU A 1 307 ? 32.957 -15.331 -58.123 1.00 79.00 307 LEU A C 1
ATOM 2495 O O . LEU A 1 307 ? 33.298 -16.017 -57.158 1.00 79.00 307 LEU A O 1
ATOM 2499 N N . VAL A 1 308 ? 32.052 -14.358 -58.026 1.00 81.88 308 VAL A N 1
ATOM 2500 C CA . VAL A 1 308 ? 31.256 -14.120 -56.815 1.00 81.88 308 VAL A CA 1
ATOM 2501 C C . VAL A 1 308 ? 29.954 -14.914 -56.905 1.00 81.88 308 VAL A C 1
ATOM 2503 O O . VAL A 1 308 ? 29.256 -14.844 -57.917 1.00 81.88 308 VAL A O 1
ATOM 2506 N N . ASP A 1 309 ? 29.624 -15.646 -55.846 1.00 80.81 309 ASP A N 1
ATOM 2507 C CA . ASP A 1 309 ? 28.428 -16.491 -55.743 1.00 80.81 309 ASP A CA 1
ATOM 2508 C C . ASP A 1 309 ? 27.594 -16.074 -54.516 1.00 80.81 309 ASP A C 1
ATOM 2510 O O . ASP A 1 309 ? 28.000 -15.180 -53.773 1.00 80.81 309 ASP A O 1
ATOM 2514 N N . TYR A 1 310 ? 26.427 -16.672 -54.293 1.00 82.94 310 TYR A N 1
ATOM 2515 C CA . TYR A 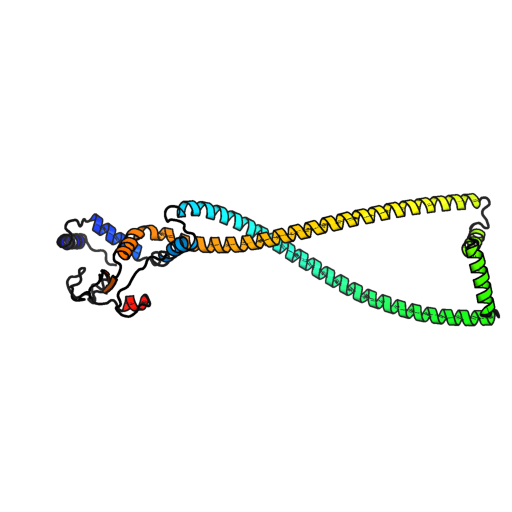1 310 ? 25.586 -16.373 -53.130 1.00 82.94 310 TYR A CA 1
ATOM 2516 C C . TYR A 1 310 ? 26.299 -16.659 -51.797 1.00 82.94 310 TYR A C 1
ATOM 2518 O O . TYR A 1 310 ? 27.011 -17.657 -51.658 1.00 82.94 310 TYR A O 1
ATOM 2526 N N . ASP A 1 311 ? 26.108 -15.778 -50.807 1.00 84.31 311 ASP A N 1
ATOM 2527 C CA . ASP A 1 311 ? 26.608 -15.994 -49.445 1.00 84.31 311 ASP A CA 1
ATOM 2528 C C . ASP A 1 311 ? 25.557 -16.722 -48.600 1.00 84.31 311 ASP A C 1
ATOM 2530 O O . ASP A 1 311 ? 24.843 -16.118 -47.801 1.00 84.31 311 ASP A O 1
ATOM 2534 N N . ASP A 1 312 ? 25.457 -18.035 -48.805 1.00 80.88 312 ASP A N 1
ATOM 2535 C CA . ASP A 1 312 ? 24.491 -18.920 -48.136 1.00 80.88 312 ASP A CA 1
ATOM 2536 C C . ASP A 1 312 ? 24.573 -18.821 -46.587 1.00 80.88 312 ASP A C 1
ATOM 2538 O O . ASP A 1 312 ? 23.573 -18.963 -45.880 1.00 80.88 312 ASP A O 1
ATOM 2542 N N . GLU A 1 313 ? 25.755 -18.480 -46.051 1.00 81.12 313 GLU A N 1
ATOM 2543 C CA . GLU A 1 313 ? 25.982 -18.179 -44.628 1.00 81.12 313 GLU A CA 1
ATOM 2544 C C . GLU A 1 313 ? 25.183 -16.940 -44.182 1.00 81.12 313 GLU A C 1
ATOM 2546 O O . GLU A 1 313 ? 24.497 -16.984 -43.165 1.00 81.12 313 GLU A O 1
ATOM 2551 N N . ALA A 1 314 ? 25.186 -15.860 -44.973 1.00 75.62 314 ALA A N 1
ATOM 2552 C CA . ALA A 1 314 ? 24.447 -14.634 -44.664 1.00 75.62 314 ALA A CA 1
ATOM 2553 C C . ALA A 1 314 ? 22.923 -14.815 -44.775 1.00 75.62 314 ALA A C 1
ATOM 2555 O O . ALA A 1 314 ? 22.191 -14.264 -43.954 1.00 75.62 314 ALA A O 1
ATOM 2556 N N . PHE A 1 315 ? 22.434 -15.609 -45.738 1.00 76.00 315 PHE A N 1
ATOM 2557 C CA . PHE A 1 315 ? 21.012 -15.984 -45.797 1.00 76.00 315 PHE A CA 1
ATOM 2558 C C . PHE A 1 315 ? 20.583 -16.742 -44.535 1.00 76.00 315 PHE A C 1
ATOM 2560 O O . PHE A 1 315 ? 19.556 -16.412 -43.939 1.00 76.00 315 PHE A O 1
ATOM 2567 N N . THR A 1 316 ? 21.416 -17.688 -44.088 1.00 78.31 316 THR A N 1
ATOM 2568 C CA . THR A 1 316 ? 21.185 -18.473 -42.868 1.00 78.31 316 THR A CA 1
ATOM 2569 C C . THR A 1 316 ? 21.179 -17.587 -41.616 1.00 78.31 316 THR A C 1
ATOM 2571 O O . THR A 1 316 ? 20.226 -17.635 -40.842 1.00 78.31 316 THR A O 1
ATOM 2574 N N . THR A 1 317 ? 22.193 -16.734 -41.425 1.00 75.75 317 THR A N 1
ATOM 2575 C CA . THR A 1 317 ? 22.298 -15.840 -40.254 1.00 75.75 317 THR A CA 1
ATOM 2576 C C . THR A 1 317 ? 21.166 -14.813 -40.176 1.00 75.75 317 THR A C 1
ATOM 2578 O O . THR A 1 317 ? 20.754 -14.445 -39.080 1.00 75.75 317 THR A O 1
ATOM 2581 N N . LEU A 1 318 ? 20.642 -14.355 -41.317 1.00 68.12 318 LEU A N 1
ATOM 2582 C CA . LEU A 1 318 ? 19.545 -13.383 -41.373 1.00 68.12 318 LEU A CA 1
ATOM 2583 C C . LEU A 1 318 ? 18.144 -14.029 -41.348 1.00 68.12 318 LEU A C 1
ATOM 2585 O O . LEU A 1 318 ? 17.152 -13.303 -41.378 1.00 68.12 318 LEU A O 1
ATOM 2589 N N . GLY A 1 319 ? 18.040 -15.365 -41.304 1.00 71.75 319 GLY A N 1
ATOM 2590 C CA . GLY A 1 319 ? 16.758 -16.083 -41.292 1.00 71.75 319 GLY A CA 1
ATOM 2591 C C . GLY A 1 319 ? 15.940 -15.919 -42.580 1.00 71.75 319 GLY A C 1
ATOM 2592 O O . GLY A 1 319 ? 14.710 -15.914 -42.539 1.00 71.75 319 GLY A O 1
ATOM 2593 N N . LEU A 1 320 ? 16.611 -15.724 -43.717 1.00 71.88 320 LEU A N 1
ATOM 2594 C CA . LEU A 1 320 ? 15.989 -15.379 -44.996 1.00 71.88 320 LEU A CA 1
ATOM 2595 C C . LEU A 1 320 ? 15.724 -16.611 -45.868 1.00 71.88 320 LEU A C 1
ATOM 2597 O O . LEU A 1 320 ? 16.401 -17.632 -45.759 1.00 71.88 320 LEU A O 1
ATOM 2601 N N . SER A 1 321 ? 14.760 -16.498 -46.786 1.00 70.31 321 SER A N 1
ATOM 2602 C CA . SER A 1 321 ? 14.537 -17.514 -47.816 1.00 70.31 321 SER A CA 1
ATOM 2603 C C . SER A 1 321 ? 15.737 -17.612 -48.761 1.00 70.31 321 SER A C 1
ATOM 2605 O O . SER A 1 321 ? 16.269 -16.598 -49.220 1.00 70.31 321 SER A O 1
ATOM 2607 N N . ASP A 1 322 ? 16.155 -18.849 -49.045 1.00 72.06 322 ASP A N 1
ATOM 2608 C CA . ASP A 1 322 ? 17.409 -19.139 -49.742 1.00 72.06 322 ASP A CA 1
ATOM 2609 C C . ASP A 1 322 ? 17.522 -18.387 -51.078 1.00 72.06 322 ASP A C 1
ATOM 2611 O O . ASP A 1 322 ? 16.653 -18.484 -51.950 1.00 72.06 322 ASP A O 1
ATOM 2615 N N . ARG A 1 323 ? 18.602 -17.6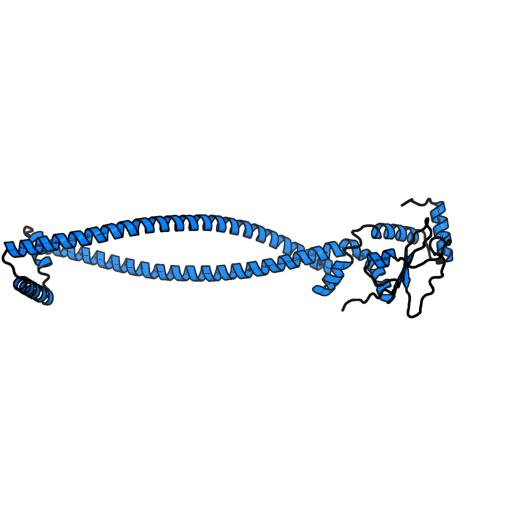07 -51.215 1.00 71.94 323 ARG A N 1
ATOM 2616 C CA . ARG A 1 323 ? 19.001 -16.864 -52.428 1.00 71.94 323 ARG A CA 1
ATOM 2617 C C . ARG A 1 323 ? 17.977 -15.850 -52.965 1.00 71.94 323 ARG A C 1
ATOM 2619 O O . ARG A 1 323 ? 18.128 -15.355 -54.086 1.00 71.94 323 ARG A O 1
ATOM 2626 N N . ALA A 1 324 ? 16.969 -15.490 -52.169 1.00 72.12 324 ALA A N 1
ATOM 2627 C CA . ALA A 1 324 ? 15.924 -14.544 -52.551 1.00 72.12 324 ALA A CA 1
ATOM 2628 C C . ALA A 1 324 ? 16.400 -13.067 -52.559 1.00 72.12 324 ALA A C 1
ATOM 2630 O O . ALA A 1 324 ? 17.265 -12.689 -51.765 1.00 72.12 324 ALA A O 1
ATOM 2631 N N . PRO A 1 325 ? 15.807 -12.190 -53.399 1.00 73.50 325 PRO A N 1
ATOM 2632 C CA . PRO A 1 325 ? 16.050 -10.746 -53.348 1.00 73.50 325 PRO A CA 1
ATOM 2633 C C . PRO A 1 325 ? 15.594 -10.146 -52.008 1.00 73.50 325 PRO A C 1
ATOM 2635 O O . PRO A 1 325 ? 14.405 -10.185 -51.678 1.00 73.50 325 PRO A O 1
ATOM 2638 N N . ILE A 1 326 ? 16.500 -9.524 -51.253 1.00 74.62 326 ILE A N 1
ATOM 2639 C CA . ILE A 1 326 ? 16.167 -8.869 -49.982 1.00 74.62 326 ILE A CA 1
ATOM 2640 C C . ILE A 1 326 ? 15.539 -7.504 -50.270 1.00 74.62 326 ILE A C 1
ATOM 2642 O O . ILE A 1 326 ? 16.194 -6.613 -50.814 1.00 74.62 326 ILE A O 1
ATOM 2646 N N . LYS A 1 327 ? 14.274 -7.319 -49.872 1.00 73.81 327 LYS A N 1
ATOM 2647 C CA . LYS A 1 327 ? 13.575 -6.029 -49.951 1.00 73.81 327 LYS A CA 1
ATOM 2648 C C . LYS A 1 327 ? 13.575 -5.320 -48.601 1.00 73.81 327 LYS A C 1
ATOM 2650 O O . LYS A 1 327 ? 12.747 -5.630 -47.746 1.00 73.81 327 LYS A O 1
ATOM 2655 N N . ILE A 1 328 ? 14.418 -4.300 -48.440 1.00 66.00 328 ILE A N 1
ATOM 2656 C CA . ILE A 1 328 ? 14.201 -3.315 -47.374 1.00 66.00 328 ILE A CA 1
ATOM 2657 C C . ILE A 1 328 ? 12.988 -2.476 -47.771 1.00 66.00 328 ILE A C 1
ATOM 2659 O O . ILE A 1 328 ? 13.051 -1.646 -48.677 1.00 66.00 328 ILE A O 1
ATOM 2663 N N . ARG A 1 329 ? 11.874 -2.685 -47.070 1.00 60.12 329 ARG A N 1
ATOM 2664 C CA . ARG A 1 329 ? 10.856 -1.644 -46.943 1.00 60.12 329 ARG A CA 1
ATOM 2665 C C . ARG A 1 329 ? 11.277 -0.731 -45.779 1.00 60.12 329 ARG A C 1
ATOM 2667 O O . ARG A 1 329 ? 11.591 -1.262 -44.702 1.00 60.12 329 ARG A O 1
ATOM 2674 N N . PRO A 1 330 ? 11.290 0.607 -45.938 1.00 54.34 330 PRO A N 1
ATOM 2675 C CA . PRO A 1 330 ? 11.073 1.458 -44.774 1.00 54.34 330 PRO A CA 1
ATOM 2676 C C . PRO A 1 330 ? 9.734 1.051 -44.138 1.00 54.34 330 PRO A C 1
ATOM 2678 O O . PRO A 1 330 ? 8.833 0.580 -44.838 1.00 54.34 330 PRO A O 1
ATOM 2681 N N . GLY A 1 331 ? 9.645 1.147 -42.812 1.00 46.50 331 GLY A N 1
ATOM 2682 C CA . GLY A 1 331 ? 8.343 1.048 -42.156 1.00 46.50 331 GLY A CA 1
ATOM 2683 C C . GLY A 1 331 ? 7.522 2.293 -42.476 1.00 46.50 331 GLY A C 1
ATOM 2684 O O . GLY A 1 331 ? 8.104 3.349 -42.737 1.00 46.50 331 GLY A O 1
ATOM 2685 N N . GLU A 1 332 ? 6.205 2.133 -42.458 1.00 33.12 332 GLU A N 1
ATOM 2686 C CA . GLU A 1 332 ? 5.305 3.228 -42.080 1.00 33.12 332 GLU A CA 1
ATOM 2687 C C . GLU A 1 332 ? 5.508 3.545 -40.583 1.00 33.12 332 GLU A C 1
ATOM 2689 O O . GLU A 1 332 ? 5.934 2.619 -39.841 1.00 33.12 332 GLU A O 1
#

Solvent-accessible surface area (backbone atoms only — not comparable to full-atom values): 18679 Å² total; per-residue (Å²): 132,86,82,76,50,76,67,58,48,51,52,50,46,55,54,46,26,77,83,36,76,88,57,45,72,69,58,52,52,51,50,57,50,49,58,52,60,58,66,41,71,75,50,49,73,29,73,46,34,46,60,50,41,34,70,76,66,67,55,49,89,83,49,48,68,61,54,46,62,49,51,52,58,50,48,59,52,50,52,55,50,50,55,51,51,52,53,52,50,50,54,49,53,54,48,48,52,53,51,53,52,51,54,52,49,53,52,52,48,51,66,46,51,56,53,52,52,50,50,50,53,53,51,52,53,51,48,58,46,53,54,45,55,51,48,59,47,52,28,60,77,67,72,54,51,74,63,56,51,50,47,53,50,48,54,48,52,53,34,42,74,72,72,39,53,63,74,54,51,52,46,52,53,62,77,39,63,84,45,99,58,40,73,56,59,53,49,53,53,51,52,52,53,50,53,54,49,55,53,50,52,53,52,48,54,50,53,56,53,49,52,64,46,48,57,59,50,49,55,53,49,57,54,49,50,56,50,51,54,54,49,52,53,54,57,51,51,54,55,50,55,48,54,50,48,56,53,35,41,69,6,50,72,64,35,69,85,50,50,71,56,54,52,51,53,52,75,43,44,24,31,38,61,30,22,27,78,44,89,94,64,56,49,73,45,79,43,71,40,66,95,55,91,68,77,74,78,47,63,24,93,86,74,69,80,43,53,28,40,76,31,64,67,58,31,59,76,68,74,48,69,81,93,53,75,44,63,58,70,80,79,128

Secondary structure (DSSP, 8-state):
-PPPPHHHHHHHHHHHHHH-TT--HHHHHHHHHHHHHTSSGGGTGGGTHHHHHHHHH---TTTHHHHHHHHHHHHHHHHHHHHHHHHHHHHHHHHHHHHHHHHHHHHHHHHHHHHHHHHHHHHHHHHHHHHHHHHHHHHHHTT--HHHHHHHHHHHHHHHHTT--HHHHHHHHHHTTT-TTHHHHHHHHHHHHHHHHHHHHHHHHHHHHHHHHHHHHHHHHHHHHHHHHHHHHHHHHHHHHHHHHHHHHHHHHHHGGGHHHHHHHHHHSSEEEEEE--TTT--EEEEE-TTS------B-TTTSSSBEEE-HHHHHHTTPPTTPPB--PPP-

pLDDT: mean 77.14, std 12.25, range [33.12, 96.0]

Sequence (332 aa):
MRKFNEAEIKEIIRTARVFAAQFTEEKYQKLVQMQQEIADSDFIEAAWGVRKLQQECGVSCAEAPGRYVQLVKEAAKEESKLSRLKEQRKTEEESLAHTVEAVRQVKEEHGREQKELERLRRQAAQEKKRLK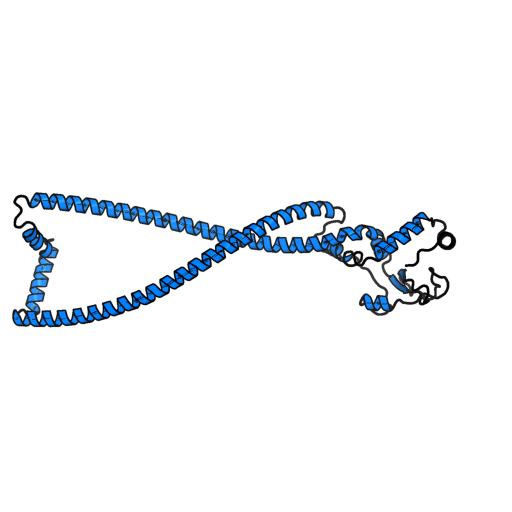EEVEHAMQEAEVNSDDIATATRLKAEAENHGLDLKLALRLFEEFANSDDAGKELAEAVAEYGSQLEAREALQSQNEMLRAEEEKRQQKLDELEAECQRSQQVLSQLRSDVKEQDTLRRFWWSYHKMAPILECLVKWGYFVPLRCKSFACGARFWVNQGLAPFRTKFVCPCCGLELVDYDDEAFTTLGLSDRAPIKIRPGE

Foldseek 3Di:
DDDDDPVRLVVLQVLVCVVPVPRDSVNVVVVVVVVVLCPDPLQPLLVPQVLVVCVPPVDDPVCLVVVVVVLVVVVVVLVVVVVVVVVVVVVVVVVVVVVVVVVVVVVVVVVVVVVVVVVVVVVVVVVVVVVVVVVVVVCVVVVNDPVNVVVVVVVCVVCVVVVHNVVVVVVLCVVCVPPPPSVVVVVVVVVVVVVVVVVVVVVVVVVVVVVVVVVVVVVVVVVVVVVVVVVVVVSVVSVVVSVSVVSSVSNPVSHVVCVVVVVVQLVLQWWAWKFFPDPVDRDIDIDRCPPDRDDQADADSSPRPGTIGGPQVVCVVVVHDGRDIDGDDSDD

Radius of gyration: 50.02 Å; Cα contacts (8 Å, |Δi|>4): 172; chains: 1; bounding box: 103×43×128 Å

Mean predicted aligned error: 21.96 Å